Protein AF-A0A8H7HRJ6-F1 (afdb_monomer_lite)

Foldseek 3Di:
DDDDDDDDDDDDDDDDDDPPDQPPDPPHPVPQPPDPLSVLVVLLVLQVVLLLQCQFPPHPNVVQVPAPAQPDDSLVLLQQLLLQLLLLLCQWPDPDNVVSLVQSLLSSLFKGWDGKYFHDPDPDDRATQWIWTWMKGFAPDDSGKIKIKIWTWHWDDDPPDIDTDIAIDIDIDDSVQRGSVDGDTDPPPPPPPDVDDDDPDPDGCLVCLQVVCCVRPVDPDRWWSLSSLSSSCSSRSHPRSNHPDCPVSVVSSVVTDGDPSGDRSPPPCVVLVVVLVVVVVVVVVVCVVPVPDTDGSSNSSSVSSVVPD

Radius of gyration: 21.21 Å; chains: 1; bounding box: 56×55×70 Å

Organism: NCBI:txid456999

pLDDT: mean 71.47, std 17.04, range [27.05, 93.12]

Secondary structure (DSSP, 8-state):
------PPPP---PPP-----TTT-TTS-SS---SHHHHHHHHHHHHHHHHHHHTSTT-GGGGGGS-TTS-S-HHHHHHHHHHHHHHHHHTSS-S-HHHHHHHHHHHHTSEEEEEEEEEE-SSS---EEEEEEEEEEE-SSSSS-EEEEEEEEEEEE-SS-EEEEEEEEEEEE-GGG--SSS-PPPTT------SSS-------HHHHHHHHHHHHHSSTTSS-HHHHHHHHHHHTTTT-S--S--HHHHHHHHTSPPPTT----TTTTHHHHHHHHHHHHHHHHHHTT-TT----HHHHHHHHHHH--

Structure (mmCIF, N/CA/C/O backbone):
data_AF-A0A8H7HRJ6-F1
#
_entry.id   AF-A0A8H7HRJ6-F1
#
loop_
_atom_site.group_PDB
_atom_site.id
_atom_site.type_symbol
_atom_site.label_atom_id
_atom_site.label_alt_id
_atom_site.label_comp_id
_atom_site.label_asym_id
_atom_site.label_entity_id
_atom_site.label_seq_id
_atom_site.pdbx_PDB_ins_code
_atom_site.Cartn_x
_atom_site.Cartn_y
_atom_site.Cartn_z
_atom_site.occupancy
_atom_site.B_iso_or_equiv
_atom_site.auth_seq_id
_atom_site.auth_comp_id
_atom_site.auth_asym_id
_atom_site.auth_atom_id
_atom_site.pdbx_PDB_model_num
ATOM 1 N N . MET A 1 1 ? -36.716 14.565 37.374 1.00 34.19 1 MET A N 1
ATOM 2 C CA . MET A 1 1 ? -36.294 14.567 35.959 1.00 34.19 1 MET A CA 1
ATOM 3 C C . MET A 1 1 ? -35.461 15.814 35.738 1.00 34.19 1 MET A C 1
ATOM 5 O O . MET A 1 1 ? -36.028 16.896 35.692 1.00 34.19 1 MET A O 1
ATOM 9 N N . TYR A 1 2 ? -34.139 15.675 35.698 1.00 27.80 2 TYR A N 1
ATOM 10 C CA . TYR A 1 2 ? -33.231 16.742 35.276 1.00 27.80 2 TYR A CA 1
ATOM 11 C C . TYR A 1 2 ? -32.710 16.385 33.879 1.00 27.80 2 TYR A C 1
ATOM 13 O O . TYR A 1 2 ? -32.390 15.215 33.665 1.00 27.80 2 TYR A O 1
ATOM 21 N N . PRO A 1 3 ? -32.655 17.330 32.927 1.00 35.94 3 PRO A N 1
ATOM 22 C CA . PRO A 1 3 ? -32.025 17.090 31.640 1.00 35.94 3 PRO A CA 1
ATOM 23 C C . PRO A 1 3 ? -30.505 17.194 31.805 1.00 35.94 3 PRO A C 1
ATOM 25 O O . PRO A 1 3 ? -29.987 18.239 32.198 1.00 35.94 3 PRO A O 1
ATOM 28 N N . GLU A 1 4 ? -29.789 16.111 31.519 1.00 31.66 4 GLU A N 1
ATOM 29 C CA . GLU A 1 4 ? -28.332 16.139 31.416 1.00 31.66 4 GLU A CA 1
ATOM 30 C C . GLU A 1 4 ? -27.937 16.875 30.132 1.00 31.66 4 GLU A C 1
ATOM 32 O O . GLU A 1 4 ? -28.133 16.409 29.011 1.00 31.66 4 GLU A O 1
ATOM 37 N N . THR A 1 5 ? -27.403 18.079 30.304 1.00 31.78 5 THR A N 1
ATOM 38 C CA . THR A 1 5 ? -26.724 18.842 29.260 1.00 31.78 5 THR A CA 1
ATOM 39 C C . THR A 1 5 ? -25.413 18.152 28.887 1.00 31.78 5 THR A C 1
ATOM 41 O O . THR A 1 5 ? -24.496 18.100 29.708 1.00 31.78 5 THR A O 1
ATOM 44 N N . CYS A 1 6 ? -25.288 17.675 27.645 1.00 27.97 6 CYS A N 1
ATOM 45 C CA . CYS A 1 6 ? -24.001 17.281 27.075 1.00 27.97 6 CYS A CA 1
ATOM 46 C C . CYS A 1 6 ? -23.065 18.497 27.030 1.00 27.97 6 CYS A C 1
ATOM 48 O O . CYS A 1 6 ? -23.243 19.408 26.220 1.00 27.97 6 CYS A O 1
ATOM 50 N N . GLN A 1 7 ? -22.056 18.514 27.899 1.00 27.47 7 GLN A N 1
ATOM 51 C CA . GLN A 1 7 ? -20.945 19.450 27.782 1.00 27.47 7 GLN A CA 1
ATOM 52 C C . GLN A 1 7 ? -20.042 19.005 26.625 1.00 27.47 7 GLN A C 1
ATOM 54 O O . GLN A 1 7 ? -19.482 17.911 26.639 1.00 27.47 7 GLN A O 1
ATOM 59 N N . HIS A 1 8 ? -19.903 19.864 25.616 1.00 27.81 8 HIS A N 1
ATOM 60 C CA . HIS A 1 8 ? -18.874 19.728 24.590 1.00 27.81 8 HIS A CA 1
ATOM 61 C C . HIS A 1 8 ? -17.489 19.862 25.235 1.00 27.81 8 HIS A C 1
ATOM 63 O O . HIS A 1 8 ? -17.164 20.906 25.801 1.00 27.81 8 HIS A O 1
ATOM 69 N N . LEU A 1 9 ? -16.658 18.823 25.119 1.00 27.05 9 LEU A N 1
ATOM 70 C CA . LEU A 1 9 ? -15.233 18.930 25.425 1.00 27.05 9 LEU A CA 1
ATOM 71 C C . LEU A 1 9 ? -14.539 19.772 24.337 1.00 27.05 9 LEU A C 1
ATOM 73 O O . LEU A 1 9 ? -14.772 19.540 23.147 1.00 27.05 9 LEU A O 1
ATOM 77 N N . PRO A 1 10 ? -13.688 20.746 24.706 1.00 27.55 10 PRO A N 1
ATOM 78 C CA . PRO A 1 10 ? -12.982 21.575 23.743 1.00 27.55 10 PRO A CA 1
ATOM 79 C C . PRO A 1 10 ? -11.913 20.768 23.001 1.00 27.55 10 PRO A C 1
ATOM 81 O O . PRO A 1 10 ? -11.069 20.098 23.597 1.00 27.55 10 PRO A O 1
ATOM 84 N N . ALA A 1 11 ? -11.924 20.886 21.675 1.00 38.38 11 ALA A N 1
ATOM 85 C CA . ALA A 1 11 ? -10.884 20.376 20.797 1.00 38.38 11 ALA A CA 1
ATOM 86 C C . ALA A 1 11 ? -9.585 21.173 20.997 1.00 38.38 11 ALA A C 1
ATOM 88 O O . ALA A 1 11 ? -9.393 22.218 20.379 1.00 38.38 11 ALA A O 1
ATOM 89 N N . SER A 1 12 ? -8.666 20.700 21.842 1.00 41.50 12 SER A N 1
ATOM 90 C CA . SER A 1 12 ? -7.275 21.159 21.778 1.00 41.50 12 SER A CA 1
ATOM 91 C C . SER A 1 12 ? -6.297 20.174 22.422 1.00 41.50 12 SER A C 1
ATOM 93 O O . SER A 1 12 ? -6.473 19.795 23.574 1.00 41.50 12 SER A O 1
ATOM 95 N N . LYS A 1 13 ? -5.233 19.864 21.662 1.00 36.53 13 LYS A N 1
ATOM 96 C CA . LYS A 1 13 ? -3.983 19.176 22.044 1.00 36.53 13 LYS A CA 1
ATOM 97 C C . LYS A 1 13 ? -4.085 17.666 22.300 1.00 36.53 13 LYS A C 1
ATOM 99 O O . LYS A 1 13 ? -4.036 17.208 23.431 1.00 36.53 13 LYS A O 1
ATOM 104 N N . LEU A 1 14 ? -4.116 16.888 21.219 1.00 33.94 14 LEU A N 1
ATOM 105 C CA . LEU A 1 14 ? -3.636 15.505 21.268 1.00 33.94 14 LEU A CA 1
ATOM 106 C C . LEU A 1 14 ? -2.121 15.526 21.044 1.00 33.94 14 LEU A C 1
ATOM 108 O O . LEU A 1 14 ? -1.651 15.994 20.005 1.00 33.94 14 LEU A O 1
ATOM 112 N N . GLU A 1 15 ? -1.376 15.094 22.058 1.00 33.53 15 GLU A N 1
ATOM 113 C CA . GLU A 1 15 ? 0.073 14.907 22.001 1.00 33.53 15 GLU A CA 1
ATOM 114 C C . GLU A 1 15 ? 0.444 13.888 20.909 1.00 33.53 15 GLU A C 1
ATOM 116 O O . GLU A 1 15 ? -0.383 13.064 20.502 1.00 33.53 15 GLU A O 1
ATOM 121 N N . LYS A 1 16 ? 1.680 13.983 20.389 1.00 40.28 16 LYS A N 1
ATOM 122 C CA . LYS A 1 16 ? 2.241 13.011 19.434 1.00 40.28 16 LYS A CA 1
ATOM 123 C C . LYS A 1 16 ? 1.963 11.595 19.941 1.00 40.28 16 LYS A C 1
ATOM 125 O O . LYS A 1 16 ? 2.026 11.358 21.143 1.00 40.28 16 LYS A O 1
ATOM 130 N N . GLY A 1 17 ? 1.652 10.672 19.033 1.00 32.03 17 GLY A N 1
ATOM 131 C CA . GLY A 1 17 ? 1.365 9.286 19.387 1.00 32.03 17 GLY A CA 1
ATOM 132 C C . GLY A 1 17 ? 2.593 8.591 19.969 1.00 32.03 17 GLY A C 1
ATOM 133 O O . GLY A 1 17 ? 3.309 7.907 19.250 1.00 32.03 17 GLY A O 1
ATOM 134 N N . THR A 1 18 ? 2.833 8.758 21.266 1.00 36.50 18 THR A N 1
ATOM 135 C CA . THR A 1 18 ? 3.755 7.929 22.036 1.00 36.50 18 THR A CA 1
ATOM 136 C C . THR A 1 18 ? 3.176 6.521 22.058 1.00 36.50 18 THR A C 1
ATOM 138 O O . THR A 1 18 ? 1.985 6.344 22.339 1.00 36.50 18 THR A O 1
ATOM 141 N N . ALA A 1 19 ? 3.991 5.511 21.734 1.00 38.19 19 ALA A N 1
ATOM 142 C CA . ALA A 1 19 ? 3.591 4.121 21.919 1.00 38.19 19 ALA A CA 1
ATOM 143 C C . ALA A 1 19 ? 3.050 3.964 23.351 1.00 38.19 19 ALA A C 1
ATOM 145 O O . ALA A 1 19 ? 3.691 4.471 24.273 1.00 38.19 19 ALA A O 1
ATOM 146 N N . PRO A 1 20 ? 1.882 3.332 23.556 1.00 40.34 20 PRO A N 1
ATOM 147 C CA . PRO A 1 20 ? 1.261 3.257 24.869 1.00 40.34 20 PRO A CA 1
ATOM 148 C C . PRO A 1 20 ? 2.244 2.664 25.885 1.00 40.34 20 PRO A C 1
ATOM 150 O O . PRO A 1 20 ? 2.527 1.464 25.875 1.00 40.34 20 PRO A O 1
ATOM 153 N N . ASN A 1 21 ? 2.791 3.517 26.755 1.00 45.03 21 ASN A N 1
ATOM 154 C CA . ASN A 1 21 ? 3.628 3.075 27.854 1.00 45.03 21 ASN A CA 1
ATOM 155 C C . ASN A 1 21 ? 2.693 2.481 28.904 1.00 45.03 21 ASN A C 1
ATOM 157 O O . ASN A 1 21 ? 1.978 3.200 29.602 1.00 45.03 21 ASN A O 1
ATOM 161 N N . CYS A 1 22 ? 2.700 1.154 29.017 1.00 44.28 22 CYS A N 1
ATOM 162 C CA . CYS A 1 22 ? 1.889 0.427 29.994 1.00 44.28 22 CYS A CA 1
ATOM 163 C C . CYS A 1 22 ? 2.163 0.863 31.449 1.00 44.28 22 CYS A C 1
ATOM 165 O O . CYS A 1 22 ? 1.395 0.515 32.339 1.00 44.28 22 CYS A O 1
ATOM 167 N N . ASN A 1 23 ? 3.234 1.625 31.700 1.00 49.12 23 ASN A N 1
ATOM 168 C CA . ASN A 1 23 ? 3.607 2.112 33.026 1.00 49.12 23 ASN A CA 1
ATOM 169 C C . ASN A 1 23 ? 3.039 3.500 33.379 1.00 49.12 23 ASN A C 1
ATOM 171 O O . ASN A 1 23 ? 3.124 3.891 34.540 1.00 49.12 23 ASN A O 1
ATOM 175 N N . GLU A 1 24 ? 2.493 4.253 32.418 1.00 47.72 24 GLU A N 1
ATOM 176 C CA . GLU A 1 24 ? 2.131 5.671 32.617 1.00 47.72 24 GLU A CA 1
ATOM 177 C C . GLU A 1 24 ? 0.633 5.913 32.832 1.00 47.72 24 GLU A C 1
ATOM 179 O O . GLU A 1 24 ? 0.250 6.990 33.285 1.00 47.72 24 GLU A O 1
ATOM 184 N N . ASN A 1 25 ? -0.224 4.919 32.573 1.00 48.56 25 ASN A N 1
ATOM 185 C CA . ASN A 1 25 ? -1.664 5.052 32.783 1.00 48.56 25 ASN A CA 1
ATOM 186 C C . ASN A 1 25 ? -2.131 4.213 33.988 1.00 48.56 25 ASN A C 1
ATOM 188 O O . ASN A 1 25 ? -2.235 2.992 33.872 1.00 48.56 25 ASN A O 1
ATOM 192 N N . PRO A 1 26 ? -2.441 4.828 35.147 1.00 51.50 26 PRO A N 1
ATOM 193 C CA . PRO A 1 26 ? -2.820 4.101 36.361 1.00 51.50 26 PRO A CA 1
ATOM 194 C C . PRO A 1 26 ? -4.162 3.359 36.244 1.00 51.50 26 PRO A C 1
ATOM 196 O O . PRO A 1 26 ? -4.454 2.515 37.087 1.00 51.50 26 PRO A O 1
ATOM 199 N N . ALA A 1 27 ? -4.965 3.655 35.212 1.00 44.41 27 ALA A N 1
ATOM 200 C CA . ALA A 1 27 ? -6.205 2.943 34.900 1.00 44.41 27 ALA A CA 1
ATOM 201 C C . ALA A 1 27 ? -5.982 1.638 34.114 1.00 44.41 27 ALA A C 1
ATOM 203 O O . ALA A 1 27 ? -6.913 0.849 33.958 1.00 44.41 27 ALA A O 1
ATOM 204 N N . TRP A 1 28 ? -4.774 1.403 33.595 1.00 49.53 28 TRP A N 1
ATOM 205 C CA . TRP A 1 28 ? -4.427 0.149 32.937 1.00 49.53 28 TRP A CA 1
ATOM 206 C C . TRP A 1 28 ? -3.863 -0.819 33.966 1.00 49.53 28 TRP A C 1
ATOM 208 O O . TRP A 1 28 ? -3.051 -0.459 34.820 1.00 49.53 28 TRP A O 1
ATOM 218 N N . THR A 1 29 ? -4.313 -2.067 33.906 1.00 47.34 29 THR A N 1
ATOM 219 C CA . THR A 1 29 ? -3.771 -3.128 34.748 1.00 47.34 29 THR A CA 1
ATOM 220 C C . THR A 1 29 ? -2.263 -3.216 34.517 1.00 47.34 29 THR A C 1
ATOM 222 O O . THR A 1 29 ? -1.818 -3.404 33.388 1.00 47.34 29 THR A O 1
ATOM 225 N N . ARG A 1 30 ? -1.467 -3.109 35.592 1.00 48.91 30 ARG A N 1
ATOM 226 C CA . ARG A 1 30 ? 0.000 -3.299 35.555 1.00 48.91 30 ARG A CA 1
ATOM 227 C C . ARG A 1 30 ? 0.415 -4.714 35.148 1.00 48.91 30 ARG A C 1
ATOM 229 O O . ARG A 1 30 ? 1.604 -4.986 34.984 1.00 48.91 30 ARG A O 1
ATOM 236 N N . GLU A 1 31 ? -0.547 -5.621 35.025 1.00 49.78 31 GLU A N 1
ATOM 237 C CA . GLU A 1 31 ? -0.336 -6.923 34.422 1.00 49.78 31 GLU A CA 1
ATOM 238 C C . GLU A 1 31 ? 0.099 -6.720 32.977 1.00 49.78 31 GLU A C 1
ATOM 240 O O . GLU A 1 31 ? -0.686 -6.33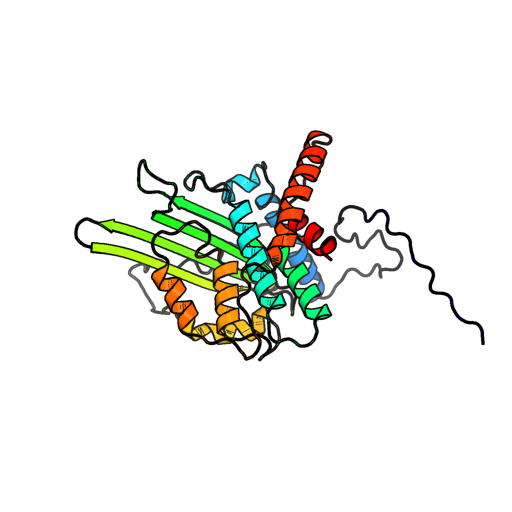1 32.109 1.00 49.78 31 GLU A O 1
ATOM 245 N N . LYS A 1 32 ? 1.389 -6.971 32.725 1.00 55.94 32 LYS A N 1
ATOM 246 C CA . LYS A 1 32 ? 1.871 -7.104 31.359 1.00 55.94 32 LYS A CA 1
ATOM 247 C C . LYS A 1 32 ? 0.974 -8.125 30.663 1.00 55.94 32 LYS A C 1
ATOM 249 O O . LYS A 1 32 ? 0.719 -9.172 31.259 1.00 55.94 32 LYS A O 1
ATOM 254 N N . PRO A 1 33 ? 0.543 -7.869 29.421 1.00 57.75 33 PRO A N 1
ATOM 255 C CA . PRO A 1 33 ? -0.045 -8.907 28.590 1.00 57.75 33 PRO A CA 1
ATOM 256 C C . PRO A 1 33 ? 0.877 -10.139 28.575 1.00 57.75 33 PRO A C 1
ATOM 258 O O . PRO A 1 33 ? 1.917 -10.139 27.923 1.00 57.75 33 PRO A O 1
ATOM 261 N N . ALA A 1 34 ? 0.531 -11.151 29.372 1.00 54.72 34 ALA A N 1
ATOM 262 C CA . ALA A 1 34 ? 1.362 -12.332 29.614 1.00 54.72 34 ALA A CA 1
ATOM 263 C C . ALA A 1 34 ? 0.973 -13.506 28.707 1.00 54.72 34 ALA A C 1
ATOM 265 O O . ALA A 1 34 ? 1.699 -14.492 28.616 1.00 54.72 34 ALA A O 1
ATOM 266 N N . GLY A 1 35 ? -0.169 -13.394 28.024 1.00 68.25 35 GLY A N 1
ATOM 267 C CA . GLY A 1 35 ? -0.590 -14.356 27.017 1.00 68.25 35 GLY A CA 1
ATOM 268 C C . GLY A 1 35 ? 0.282 -14.260 25.769 1.00 68.25 35 GLY A C 1
ATOM 269 O O . GLY A 1 35 ? 0.609 -13.166 25.312 1.00 68.25 35 GLY A O 1
ATOM 270 N N . GLU A 1 36 ? 0.596 -15.413 25.186 1.00 69.19 36 GLU A N 1
ATOM 271 C CA . GLU A 1 36 ? 1.376 -15.552 23.952 1.00 69.19 36 GLU A CA 1
ATOM 272 C C . GLU A 1 36 ? 0.892 -14.605 22.838 1.00 69.19 36 GLU A C 1
ATOM 274 O O . GLU A 1 36 ? 1.683 -13.892 22.225 1.00 69.19 36 GLU A O 1
ATOM 279 N N . TRP A 1 37 ? -0.425 -14.510 22.639 1.00 62.22 37 TRP A N 1
ATOM 280 C CA . TRP A 1 37 ? -1.049 -13.608 21.665 1.00 62.22 37 TRP A CA 1
ATOM 281 C C . TRP A 1 37 ? -0.815 -12.130 21.945 1.00 62.22 37 TRP A C 1
ATOM 283 O O . TRP A 1 37 ? -0.685 -11.325 21.028 1.00 62.22 37 TRP A O 1
ATOM 293 N N . ALA A 1 38 ? -0.748 -11.761 23.215 1.00 64.88 38 ALA A N 1
ATOM 294 C CA . ALA A 1 38 ? -0.605 -10.379 23.610 1.00 64.88 38 ALA A CA 1
ATOM 295 C C . ALA A 1 38 ? 0.867 -9.921 23.513 1.00 64.88 38 ALA A C 1
ATOM 297 O O . ALA A 1 38 ? 1.127 -8.788 23.109 1.00 64.88 38 ALA A O 1
ATOM 298 N N . ILE A 1 39 ? 1.824 -10.833 23.734 1.00 65.31 39 ILE A N 1
ATOM 299 C CA . ILE A 1 39 ? 3.244 -10.641 23.388 1.00 65.31 39 ILE A CA 1
ATOM 300 C C . ILE A 1 39 ? 3.415 -10.508 21.865 1.00 65.31 39 ILE A C 1
ATOM 302 O O . ILE A 1 39 ? 4.056 -9.570 21.400 1.00 65.31 39 ILE A O 1
ATOM 306 N N . LYS A 1 40 ? 2.762 -11.365 21.073 1.00 63.62 40 LYS A N 1
ATOM 307 C CA . LYS A 1 40 ? 2.793 -11.296 19.600 1.00 63.62 40 LYS A CA 1
ATOM 308 C C . LYS A 1 40 ? 2.203 -9.992 19.053 1.00 63.62 40 LYS A C 1
ATOM 310 O O . LYS A 1 40 ? 2.770 -9.384 18.147 1.00 63.62 40 LYS A O 1
ATOM 315 N N . CYS A 1 41 ? 1.114 -9.500 19.646 1.00 64.44 41 CYS A N 1
ATOM 316 C CA . CYS A 1 41 ? 0.585 -8.165 19.358 1.00 64.44 41 CYS A CA 1
ATOM 317 C C . CYS A 1 41 ? 1.626 -7.073 19.625 1.00 64.44 41 CYS A C 1
ATOM 319 O O . CYS A 1 41 ? 1.788 -6.179 18.795 1.00 64.44 41 CYS A O 1
ATOM 321 N N . ILE A 1 42 ? 2.361 -7.153 20.738 1.00 64.31 42 ILE A N 1
ATOM 322 C CA . ILE A 1 42 ? 3.451 -6.214 21.037 1.00 64.31 42 ILE A CA 1
ATOM 323 C C . ILE A 1 42 ? 4.546 -6.285 19.966 1.00 64.31 42 ILE A C 1
ATOM 325 O O . ILE A 1 42 ? 4.990 -5.239 19.497 1.00 64.31 42 ILE A O 1
ATOM 329 N N . ASP A 1 43 ? 4.959 -7.474 19.536 1.00 63.19 43 ASP A N 1
ATOM 330 C CA . ASP A 1 43 ? 6.020 -7.617 18.532 1.00 63.19 43 ASP A CA 1
ATOM 331 C C . ASP A 1 43 ? 5.594 -7.123 17.139 1.00 63.19 43 ASP A C 1
ATOM 333 O O . ASP A 1 43 ? 6.377 -6.455 16.458 1.00 63.19 43 ASP A O 1
ATOM 337 N N . LYS A 1 44 ? 4.323 -7.307 16.754 1.00 64.31 44 LYS A N 1
ATOM 338 C CA . LYS A 1 44 ? 3.730 -6.639 15.581 1.00 64.31 44 LYS A CA 1
ATOM 339 C C . LYS A 1 44 ? 3.812 -5.117 15.700 1.00 64.31 44 LYS A C 1
ATOM 341 O O . LYS A 1 44 ? 4.237 -4.438 14.765 1.00 64.31 44 LYS A O 1
ATOM 346 N N . TRP A 1 45 ? 3.414 -4.569 16.847 1.00 64.38 45 TRP A N 1
ATOM 347 C CA . TRP A 1 45 ? 3.509 -3.131 17.105 1.00 64.38 45 TRP A CA 1
ATOM 348 C C . TRP A 1 45 ? 4.954 -2.628 17.053 1.00 64.38 45 TRP A C 1
ATOM 350 O O . TRP A 1 45 ? 5.183 -1.506 16.613 1.00 64.38 45 TRP A O 1
ATOM 360 N N . ARG A 1 46 ? 5.930 -3.457 17.433 1.00 67.19 46 ARG A N 1
ATOM 361 C CA . ARG A 1 46 ? 7.361 -3.125 17.400 1.00 67.19 46 ARG A CA 1
ATOM 362 C C . ARG A 1 46 ? 7.991 -3.160 16.009 1.00 67.19 46 ARG A C 1
ATOM 364 O O . ARG A 1 46 ? 9.017 -2.516 15.827 1.00 67.19 46 ARG A O 1
ATOM 371 N N . GLN A 1 47 ? 7.398 -3.842 15.029 1.00 69.19 47 GLN A N 1
ATOM 372 C CA . GLN A 1 47 ? 7.867 -3.775 13.637 1.00 69.19 47 GLN A CA 1
ATOM 373 C C . GLN A 1 47 ? 7.566 -2.445 12.956 1.00 69.19 47 GLN A C 1
ATOM 375 O O . GLN A 1 47 ? 8.336 -2.007 12.101 1.00 69.19 47 GLN A O 1
ATOM 380 N N . ARG A 1 48 ? 6.444 -1.814 13.318 1.00 73.44 48 ARG A N 1
ATOM 381 C CA . ARG A 1 48 ? 6.027 -0.540 12.727 1.00 73.44 48 ARG A CA 1
ATOM 382 C C . ARG A 1 48 ? 7.109 0.535 12.849 1.00 73.44 48 ARG A C 1
ATOM 384 O O . ARG A 1 48 ? 7.473 1.039 11.800 1.00 73.44 48 ARG A O 1
ATOM 391 N N . PRO A 1 49 ? 7.737 0.772 14.018 1.00 74.44 49 PRO A N 1
ATOM 392 C CA . PRO A 1 49 ? 8.859 1.701 14.142 1.00 74.44 49 PRO A CA 1
ATOM 393 C C . PRO A 1 49 ? 10.001 1.479 13.143 1.00 74.44 49 PRO A C 1
ATOM 395 O O . PRO A 1 49 ? 10.553 2.442 12.620 1.00 74.44 49 PRO A O 1
ATOM 398 N N . THR A 1 50 ? 10.369 0.227 12.855 1.00 76.50 50 THR A N 1
ATOM 399 C CA . THR A 1 50 ? 11.436 -0.073 11.887 1.00 76.50 50 THR A CA 1
ATOM 400 C C . THR A 1 50 ? 11.013 0.300 10.466 1.00 76.50 50 THR A C 1
ATOM 402 O O . THR A 1 50 ? 11.786 0.902 9.727 1.00 76.50 50 THR A O 1
ATOM 405 N N . LEU A 1 51 ? 9.769 -0.002 10.089 1.00 79.19 51 LEU A N 1
ATOM 406 C CA . LEU A 1 51 ? 9.225 0.385 8.785 1.00 79.19 51 LEU A CA 1
ATOM 407 C C . LEU A 1 51 ? 8.928 1.887 8.696 1.00 79.19 51 LEU A C 1
ATOM 409 O O . LEU A 1 51 ? 9.066 2.471 7.624 1.00 79.19 51 LEU A O 1
ATOM 413 N N . ASP A 1 52 ? 8.564 2.521 9.809 1.00 81.12 52 ASP A N 1
ATOM 414 C CA . ASP A 1 52 ? 8.384 3.963 9.927 1.00 81.12 52 ASP A CA 1
ATOM 415 C C . ASP A 1 52 ? 9.715 4.663 9.621 1.00 81.12 52 ASP A C 1
ATOM 417 O O . ASP A 1 52 ? 9.727 5.570 8.794 1.00 81.12 52 ASP A O 1
ATOM 421 N N . LYS A 1 53 ? 10.847 4.174 10.158 1.00 80.00 53 LYS A N 1
ATOM 422 C CA . LYS A 1 53 ? 12.195 4.680 9.827 1.00 80.00 53 LYS A CA 1
ATOM 423 C C . LYS A 1 53 ? 12.515 4.604 8.336 1.00 80.00 53 LYS A C 1
ATOM 425 O O . LYS A 1 53 ? 12.943 5.608 7.776 1.00 80.00 53 LYS A O 1
ATOM 430 N N . ILE A 1 54 ? 12.247 3.463 7.694 1.00 80.19 54 ILE A N 1
ATOM 431 C CA . ILE A 1 54 ? 12.424 3.290 6.238 1.00 80.19 54 ILE A CA 1
ATOM 432 C C . ILE A 1 54 ? 11.525 4.266 5.469 1.00 80.19 54 ILE A C 1
ATOM 434 O O . ILE A 1 54 ? 11.946 4.891 4.507 1.00 80.19 54 ILE A O 1
ATOM 438 N N . ASN A 1 55 ? 10.288 4.458 5.930 1.00 82.31 55 ASN A N 1
ATOM 439 C CA . ASN A 1 55 ? 9.306 5.350 5.315 1.00 82.31 55 ASN A CA 1
ATOM 440 C C . ASN A 1 55 ? 9.356 6.775 5.912 1.00 82.31 55 ASN A C 1
ATOM 442 O O . ASN A 1 55 ? 8.351 7.500 5.916 1.00 82.31 55 ASN A O 1
ATOM 446 N N . THR A 1 56 ? 10.524 7.196 6.404 1.00 80.44 56 THR A N 1
ATOM 447 C CA . THR A 1 56 ? 10.823 8.593 6.751 1.00 80.44 56 THR A CA 1
ATOM 448 C C . THR A 1 56 ? 11.492 9.248 5.555 1.00 80.44 56 THR A C 1
ATOM 450 O O . THR A 1 56 ? 12.193 8.590 4.806 1.00 80.44 56 THR A O 1
ATOM 453 N N . MET A 1 57 ? 11.261 10.539 5.336 1.00 72.19 57 MET A N 1
ATOM 454 C CA . MET A 1 57 ? 12.048 11.269 4.339 1.00 72.19 57 MET A CA 1
ATOM 455 C C . MET A 1 57 ? 13.405 11.637 4.933 1.00 72.19 57 MET A C 1
ATOM 457 O O . MET A 1 57 ? 13.447 12.047 6.094 1.00 72.19 57 MET A O 1
ATOM 461 N N . ASP A 1 58 ? 14.451 11.587 4.110 1.00 70.31 58 ASP A N 1
ATOM 462 C CA . ASP A 1 58 ? 15.776 12.131 4.418 1.00 70.31 58 ASP A CA 1
ATOM 463 C C . ASP A 1 58 ? 16.492 11.414 5.592 1.00 70.31 58 ASP A C 1
ATOM 465 O O . ASP A 1 58 ? 17.246 12.043 6.340 1.00 70.31 58 ASP A O 1
ATOM 469 N N . THR A 1 59 ? 16.255 10.107 5.783 1.00 76.12 59 THR A N 1
ATOM 470 C CA . THR A 1 59 ? 16.949 9.274 6.786 1.00 76.12 59 THR A CA 1
ATOM 471 C C . THR A 1 59 ? 17.942 8.320 6.124 1.00 76.12 59 THR A C 1
ATOM 473 O O . THR A 1 59 ? 17.873 8.039 4.934 1.00 76.12 59 THR A O 1
ATOM 476 N N . LEU A 1 60 ? 18.898 7.783 6.886 1.00 78.38 60 LEU A N 1
ATOM 477 C CA . LEU A 1 60 ? 19.829 6.787 6.333 1.00 78.38 60 LEU A CA 1
ATOM 478 C C . LEU A 1 60 ? 19.101 5.491 5.951 1.00 78.38 60 LEU A C 1
ATOM 480 O O . LEU A 1 60 ? 19.493 4.798 5.017 1.00 78.38 60 LEU A O 1
ATOM 484 N N . GLU A 1 61 ? 18.028 5.166 6.666 1.00 79.56 61 GLU A N 1
ATOM 485 C CA . GLU A 1 61 ? 17.198 3.994 6.421 1.00 79.56 61 GLU A CA 1
ATOM 486 C C . GLU A 1 61 ? 16.290 4.139 5.187 1.00 79.56 61 GLU A C 1
ATOM 488 O O . GLU A 1 61 ? 15.872 3.116 4.640 1.00 79.56 61 GLU A O 1
ATOM 493 N N . SER A 1 62 ? 16.000 5.364 4.721 1.00 78.75 62 SER A N 1
ATOM 494 C CA . SER A 1 62 ? 15.160 5.595 3.535 1.00 78.75 62 SER A CA 1
ATOM 495 C C . SER A 1 62 ? 15.866 5.333 2.212 1.00 78.75 62 SER A C 1
ATOM 497 O O . SER A 1 62 ? 15.191 5.166 1.199 1.00 78.75 62 SER A O 1
ATOM 499 N N . VAL A 1 63 ? 17.194 5.175 2.218 1.00 76.88 63 VAL A N 1
ATOM 500 C CA . VAL A 1 63 ? 17.990 4.809 1.032 1.00 76.88 63 VAL A CA 1
ATOM 501 C C . VAL A 1 63 ? 17.436 3.554 0.339 1.00 76.88 63 VAL A C 1
ATOM 503 O O . VAL A 1 63 ? 17.435 3.474 -0.885 1.00 76.88 63 VAL A O 1
ATOM 506 N N . ALA A 1 64 ? 16.877 2.604 1.098 1.00 70.56 64 ALA A N 1
ATOM 507 C CA . ALA A 1 64 ? 16.270 1.381 0.559 1.00 70.56 64 ALA A CA 1
ATOM 508 C C . ALA A 1 64 ? 15.032 1.614 -0.335 1.00 70.56 64 ALA A C 1
ATOM 510 O O . ALA A 1 64 ? 14.640 0.717 -1.080 1.00 70.56 64 ALA A O 1
ATOM 511 N N . ILE A 1 65 ? 14.401 2.788 -0.241 1.00 77.25 65 ILE A N 1
ATOM 512 C CA . ILE A 1 65 ? 13.211 3.168 -1.014 1.00 77.25 65 ILE A CA 1
ATOM 513 C C . ILE A 1 65 ? 13.424 4.451 -1.824 1.00 77.25 65 ILE A C 1
ATOM 515 O O . ILE A 1 65 ? 12.473 4.968 -2.399 1.00 77.25 65 ILE A O 1
ATOM 519 N N . GLU A 1 66 ? 14.636 5.006 -1.857 1.00 65.56 66 GLU A N 1
ATOM 520 C CA . GLU A 1 66 ? 14.934 6.224 -2.620 1.00 65.56 66 GLU A CA 1
ATOM 521 C C . GLU A 1 66 ? 15.220 5.954 -4.100 1.00 65.56 66 GLU A C 1
ATOM 523 O O . GLU A 1 66 ? 15.285 6.914 -4.860 1.00 65.56 66 GLU A O 1
ATOM 528 N N . GLY A 1 67 ? 15.288 4.677 -4.511 1.00 61.81 67 GLY A N 1
ATOM 529 C CA . GLY A 1 67 ? 15.253 4.225 -5.905 1.00 61.81 67 GLY A CA 1
ATOM 530 C C . GLY A 1 67 ? 16.090 5.098 -6.838 1.00 61.81 67 GLY A C 1
ATOM 531 O O . GLY A 1 67 ? 15.521 5.847 -7.631 1.00 61.81 67 GLY A O 1
ATOM 532 N N . GLU A 1 68 ? 17.423 5.006 -6.735 1.00 60.88 68 GLU A N 1
ATOM 533 C CA . GLU A 1 68 ? 18.391 5.875 -7.440 1.00 60.88 68 GLU A CA 1
ATOM 534 C C . GLU A 1 68 ? 18.162 5.982 -8.963 1.00 60.88 68 GLU A C 1
ATOM 536 O O . GLU A 1 68 ? 18.654 6.904 -9.607 1.00 60.88 68 GLU A O 1
ATOM 541 N N . SER A 1 69 ? 17.415 5.044 -9.540 1.00 62.69 69 SER A N 1
ATOM 542 C CA . SER A 1 69 ? 17.233 4.812 -10.971 1.00 62.69 69 SER A CA 1
ATOM 543 C C . SER A 1 69 ? 15.828 5.104 -11.516 1.00 62.69 69 SER A C 1
ATOM 545 O O . SER A 1 69 ? 15.622 4.966 -12.723 1.00 62.69 69 SER A O 1
ATOM 547 N N . LEU A 1 70 ? 14.856 5.473 -10.671 1.00 66.88 70 LEU A N 1
ATOM 548 C CA . LEU A 1 70 ? 13.454 5.645 -11.088 1.00 66.88 70 LEU A CA 1
ATOM 549 C C . LEU A 1 70 ? 13.022 7.106 -11.294 1.00 66.88 70 LEU A C 1
ATOM 551 O O . LEU A 1 70 ? 11.914 7.328 -11.771 1.00 66.88 70 LEU A O 1
ATOM 555 N N . ASP A 1 71 ? 13.851 8.103 -10.952 1.00 71.31 71 ASP A N 1
ATOM 556 C CA . ASP A 1 71 ? 13.543 9.549 -11.058 1.00 71.31 71 ASP A CA 1
ATOM 557 C C . ASP A 1 71 ? 12.155 9.962 -10.493 1.00 71.31 71 ASP A C 1
ATOM 559 O O . ASP A 1 71 ? 11.632 11.053 -10.754 1.00 71.31 71 ASP A O 1
ATOM 563 N N . GLU A 1 72 ? 11.541 9.109 -9.669 1.00 76.88 72 GLU A N 1
ATOM 564 C CA . GLU A 1 72 ? 10.187 9.260 -9.156 1.00 76.88 72 GLU A CA 1
ATOM 565 C C . GLU A 1 72 ? 10.190 9.365 -7.627 1.00 76.88 72 GLU A C 1
ATOM 567 O O . GLU A 1 72 ? 10.931 8.713 -6.898 1.00 76.88 72 GLU A O 1
ATOM 572 N N . ASN A 1 73 ? 9.297 10.203 -7.100 1.00 83.25 73 ASN A N 1
ATOM 573 C CA . ASN A 1 73 ? 9.099 10.322 -5.663 1.00 83.25 73 ASN A CA 1
ATOM 574 C C . ASN A 1 73 ? 8.349 9.092 -5.119 1.00 83.25 73 ASN A C 1
ATOM 576 O O . ASN A 1 73 ? 7.116 9.076 -5.143 1.00 83.25 73 ASN A O 1
ATOM 580 N N . MET A 1 74 ? 9.060 8.110 -4.560 1.00 85.25 74 MET A N 1
ATOM 581 C CA . MET A 1 74 ? 8.456 6.868 -4.045 1.00 85.25 74 MET A CA 1
ATOM 582 C C . MET A 1 74 ? 7.384 7.100 -2.976 1.00 85.25 74 MET A C 1
ATOM 584 O O . MET A 1 74 ? 6.344 6.444 -2.955 1.00 85.25 74 MET A O 1
ATOM 588 N N . TRP A 1 75 ? 7.525 8.137 -2.152 1.00 84.25 75 TRP A N 1
ATOM 589 C CA . TRP A 1 75 ? 6.467 8.500 -1.207 1.00 84.25 75 TRP A CA 1
ATOM 590 C C . TRP A 1 75 ? 5.180 8.976 -1.897 1.00 84.25 75 TRP A C 1
ATOM 592 O O . TRP A 1 75 ? 4.092 8.833 -1.345 1.00 84.25 75 TRP A O 1
ATOM 602 N N . LYS A 1 76 ? 5.250 9.547 -3.105 1.00 85.69 76 LYS A N 1
ATOM 603 C CA . LYS A 1 76 ? 4.065 9.889 -3.911 1.00 85.69 76 LYS A CA 1
ATOM 604 C C . LYS A 1 76 ? 3.358 8.635 -4.396 1.00 85.69 76 LYS A C 1
ATOM 606 O O . LYS A 1 76 ? 2.126 8.625 -4.350 1.00 85.69 76 LYS A O 1
ATOM 611 N N . VAL A 1 77 ? 4.116 7.618 -4.794 1.00 89.12 77 VAL A N 1
ATOM 612 C CA . VAL A 1 77 ? 3.583 6.303 -5.150 1.00 89.12 77 VAL A CA 1
ATOM 613 C C . VAL A 1 77 ? 2.890 5.682 -3.944 1.00 89.12 77 VAL A C 1
ATOM 615 O O . VAL A 1 77 ? 1.690 5.422 -4.014 1.00 89.12 77 VAL A O 1
ATOM 618 N N . LEU A 1 78 ? 3.577 5.593 -2.800 1.00 89.94 78 LEU A N 1
ATOM 619 C CA . LEU A 1 78 ? 3.014 5.048 -1.562 1.00 89.94 78 LEU A CA 1
ATOM 620 C C . LEU A 1 78 ? 1.728 5.768 -1.132 1.00 89.94 78 LEU A C 1
ATOM 622 O O . LEU A 1 78 ? 0.735 5.129 -0.793 1.00 89.94 78 LEU A O 1
ATOM 626 N N . ARG A 1 79 ? 1.704 7.107 -1.183 1.00 86.69 79 ARG A N 1
ATOM 627 C CA . ARG A 1 79 ? 0.488 7.885 -0.887 1.00 86.69 79 ARG A CA 1
ATOM 628 C C . ARG A 1 79 ? -0.658 7.516 -1.829 1.00 86.69 79 ARG A C 1
ATOM 630 O O . ARG A 1 79 ? -1.781 7.319 -1.376 1.00 86.69 79 ARG A O 1
ATOM 637 N N . LYS A 1 80 ? -0.389 7.441 -3.135 1.00 89.56 80 LYS A N 1
ATOM 638 C CA . LYS A 1 80 ? -1.396 7.107 -4.153 1.00 89.56 80 LYS A CA 1
ATOM 639 C C . LYS A 1 80 ? -1.918 5.679 -3.957 1.00 89.56 80 LYS A C 1
ATOM 641 O O . LYS A 1 80 ? -3.129 5.485 -4.028 1.00 89.56 80 LYS A O 1
ATOM 646 N N . ALA A 1 81 ? -1.032 4.732 -3.656 1.00 92.44 81 ALA A N 1
ATOM 647 C CA . ALA A 1 81 ? -1.358 3.352 -3.311 1.00 92.44 81 ALA A CA 1
ATOM 648 C C . ALA A 1 81 ? -2.276 3.290 -2.083 1.00 92.44 81 ALA A C 1
ATOM 650 O O . ALA A 1 81 ? -3.389 2.770 -2.154 1.00 92.44 81 ALA A O 1
ATOM 651 N N . ALA A 1 82 ? -1.874 3.924 -0.978 1.00 90.75 82 ALA A N 1
ATOM 652 C CA . ALA A 1 82 ? -2.648 3.950 0.259 1.00 90.75 82 ALA A CA 1
ATOM 653 C C . ALA A 1 82 ? -4.030 4.609 0.080 1.00 90.75 82 ALA A C 1
ATOM 655 O O . ALA A 1 82 ? -5.030 4.111 0.600 1.00 90.75 82 ALA A O 1
ATOM 656 N N . GLU A 1 83 ? -4.116 5.701 -0.692 1.00 89.38 83 GLU A N 1
ATOM 657 C CA . GLU A 1 83 ? -5.387 6.348 -1.050 1.00 89.38 83 GLU A CA 1
ATOM 658 C C . GLU A 1 83 ? -6.307 5.403 -1.838 1.00 89.38 83 GLU A C 1
ATOM 660 O O . GLU A 1 83 ? -7.515 5.378 -1.597 1.00 89.38 83 GLU A O 1
ATOM 665 N N . GLN A 1 84 ? -5.762 4.628 -2.779 1.00 91.44 84 GLN A N 1
ATOM 666 C CA . GLN A 1 84 ? -6.533 3.662 -3.563 1.00 91.44 84 GLN A CA 1
ATOM 667 C C . GLN A 1 84 ? -7.004 2.479 -2.709 1.00 91.44 84 GLN A C 1
ATOM 669 O O . GLN A 1 84 ? -8.180 2.112 -2.783 1.00 91.44 84 GLN A O 1
ATOM 674 N N . VAL A 1 85 ? -6.143 1.945 -1.837 1.00 91.94 85 VAL A N 1
ATOM 675 C CA . VAL A 1 85 ? -6.497 0.890 -0.872 1.00 91.94 85 VAL A CA 1
ATOM 676 C C . VAL A 1 85 ? -7.635 1.361 0.039 1.00 91.94 85 VAL A C 1
ATOM 678 O O . VAL A 1 85 ? -8.688 0.726 0.113 1.00 91.94 85 VAL A O 1
ATOM 681 N N . ALA A 1 86 ? -7.482 2.524 0.675 1.00 90.12 86 ALA A N 1
ATOM 682 C CA . ALA A 1 86 ? -8.521 3.094 1.529 1.00 90.12 86 ALA A CA 1
ATOM 683 C C . ALA A 1 86 ? -9.809 3.401 0.742 1.00 90.12 86 ALA A C 1
ATOM 685 O O . ALA A 1 86 ? -10.918 3.141 1.215 1.00 90.12 86 ALA A O 1
ATOM 686 N N . GLY A 1 87 ? -9.674 3.930 -0.478 1.00 89.56 87 GLY A N 1
ATOM 687 C CA . GLY A 1 87 ? -10.797 4.334 -1.320 1.00 89.56 87 GLY A CA 1
ATOM 688 C C . GLY A 1 87 ? -11.632 3.139 -1.757 1.00 89.56 87 GLY A C 1
ATOM 689 O O . GLY A 1 87 ? -12.855 3.246 -1.877 1.00 89.56 87 GLY A O 1
ATOM 690 N N . THR A 1 88 ? -10.987 1.985 -1.924 1.00 90.44 88 THR A N 1
ATOM 691 C CA . THR A 1 88 ? -11.650 0.727 -2.260 1.00 90.44 88 THR A CA 1
ATOM 692 C C . THR A 1 88 ? -12.650 0.325 -1.186 1.00 90.44 88 THR A C 1
ATOM 694 O O . THR A 1 88 ? -13.792 0.003 -1.529 1.00 90.44 88 THR A O 1
ATOM 697 N N . ILE A 1 89 ? -12.284 0.453 0.096 1.00 88.75 89 ILE A N 1
ATOM 698 C CA . ILE A 1 89 ? -13.214 0.179 1.198 1.00 88.75 89 ILE A CA 1
ATOM 699 C C . ILE A 1 89 ? -14.298 1.250 1.312 1.00 88.75 89 ILE A C 1
ATOM 701 O O . ILE A 1 89 ? -15.468 0.921 1.491 1.00 88.75 89 ILE A O 1
ATOM 705 N N . LEU A 1 90 ? -13.955 2.530 1.163 1.00 87.69 90 LEU A N 1
ATOM 706 C CA . LEU A 1 90 ? -14.958 3.600 1.246 1.00 87.69 90 LEU A CA 1
ATOM 707 C C . LEU A 1 90 ? -16.061 3.466 0.189 1.00 87.69 90 LEU A C 1
ATOM 709 O O . LEU A 1 90 ? -17.193 3.883 0.421 1.00 87.69 90 LEU A O 1
ATOM 713 N N . SER A 1 91 ? -15.739 2.867 -0.955 1.00 88.12 91 SER A N 1
ATOM 714 C CA . SER A 1 91 ? -16.679 2.618 -2.049 1.00 88.12 91 SER A CA 1
ATOM 715 C C . SER A 1 91 ? -17.202 1.180 -2.110 1.00 88.12 91 SER A C 1
ATOM 717 O O . SER A 1 91 ? -17.784 0.808 -3.128 1.00 88.12 91 SER A O 1
ATOM 719 N N . SER A 1 92 ? -16.961 0.358 -1.080 1.00 87.56 92 SER A N 1
ATOM 720 C CA . SER A 1 92 ? -17.467 -1.020 -0.995 1.00 87.56 92 SER A CA 1
ATOM 721 C C . SER A 1 92 ? -18.977 -1.073 -0.754 1.00 87.56 92 SER A C 1
ATOM 723 O O . SER A 1 92 ? -19.616 -0.049 -0.503 1.00 87.56 92 SER A O 1
ATOM 725 N N . SER A 1 93 ? -19.550 -2.273 -0.792 1.00 85.81 93 SER A N 1
ATOM 726 C CA . SER A 1 93 ? -20.972 -2.503 -0.501 1.00 85.81 93 SER A CA 1
ATOM 727 C C . SER A 1 93 ? -21.354 -2.474 0.993 1.00 85.81 93 SER A C 1
ATOM 729 O O . SER A 1 93 ? -22.535 -2.490 1.300 1.00 85.81 93 SER A O 1
ATOM 731 N N . LEU A 1 94 ? -20.404 -2.362 1.936 1.00 82.31 94 LEU A N 1
ATOM 732 C CA . LEU A 1 94 ? -20.683 -2.430 3.387 1.00 82.31 94 LEU A CA 1
ATOM 733 C C . LEU A 1 94 ? -21.684 -1.350 3.879 1.00 82.31 94 LEU A C 1
ATOM 735 O O . LEU A 1 94 ? -21.391 -0.163 3.827 1.00 82.31 94 LEU A O 1
ATOM 739 N N . ASP A 1 95 ? -22.839 -1.719 4.426 1.00 83.88 95 ASP A N 1
ATOM 740 C CA . ASP A 1 95 ? -23.886 -0.731 4.773 1.00 83.88 95 ASP A CA 1
ATOM 741 C C . ASP A 1 95 ? -23.485 0.265 5.878 1.00 83.88 95 ASP A C 1
ATOM 743 O O . ASP A 1 95 ? -23.943 1.409 5.907 1.00 83.88 95 ASP A O 1
ATOM 747 N N . ASP A 1 96 ? -22.582 -0.140 6.771 1.00 86.50 96 ASP A N 1
ATOM 748 C CA . ASP A 1 96 ? -22.117 0.693 7.878 1.00 86.50 96 ASP A CA 1
ATOM 749 C C . ASP A 1 96 ? -21.097 1.744 7.405 1.00 86.50 96 ASP A C 1
ATOM 751 O O . ASP A 1 96 ? -19.894 1.488 7.275 1.00 86.50 96 ASP A O 1
ATOM 755 N N . ALA A 1 97 ? -21.594 2.957 7.154 1.00 84.44 97 ALA A N 1
ATOM 756 C CA . ALA A 1 97 ? -20.799 4.087 6.688 1.00 84.44 97 ALA A CA 1
ATOM 757 C C . ALA A 1 97 ? -19.720 4.532 7.691 1.00 84.44 97 ALA A C 1
ATOM 759 O O . ALA A 1 97 ? -18.621 4.906 7.276 1.00 84.44 97 ALA A O 1
ATOM 760 N N . GLU A 1 98 ? -19.996 4.490 8.995 1.00 83.19 98 GLU A N 1
ATOM 761 C CA . GLU A 1 98 ? -19.024 4.914 10.010 1.00 83.19 98 GLU A CA 1
ATOM 762 C C . GLU A 1 98 ? -17.925 3.873 10.184 1.00 83.19 98 GLU A C 1
ATOM 764 O O . GLU A 1 98 ? -16.738 4.215 10.245 1.00 83.19 98 GLU A O 1
ATOM 769 N N . ARG A 1 99 ? -18.286 2.589 10.133 1.00 82.50 99 ARG A N 1
ATOM 770 C CA . ARG A 1 99 ? -17.304 1.511 10.078 1.00 82.50 99 ARG A CA 1
ATOM 771 C C . ARG A 1 99 ? -16.459 1.614 8.818 1.00 82.50 99 ARG A C 1
ATOM 773 O O . ARG A 1 99 ? -15.244 1.677 8.953 1.00 82.50 99 ARG A O 1
ATOM 780 N N . LYS A 1 100 ? -17.047 1.743 7.621 1.00 84.12 100 LYS A N 1
ATOM 781 C CA . LYS A 1 100 ? -16.306 1.975 6.360 1.00 84.12 100 LYS A CA 1
ATOM 782 C C . LYS A 1 100 ? -15.280 3.099 6.488 1.00 84.12 100 LYS A C 1
ATOM 784 O O . LYS A 1 100 ? -14.125 2.922 6.103 1.00 84.12 100 LYS A O 1
ATOM 789 N N . LYS A 1 101 ? -15.691 4.244 7.044 1.00 83.69 101 LYS A N 1
ATOM 790 C CA . LYS A 1 101 ? -14.802 5.389 7.279 1.00 83.69 101 LYS A CA 1
ATOM 791 C C . LYS A 1 101 ? -13.665 5.027 8.222 1.00 83.69 101 LYS A C 1
ATOM 793 O O . LYS A 1 101 ? -12.514 5.296 7.900 1.00 83.69 101 LYS A O 1
ATOM 798 N N . SER A 1 102 ? -13.973 4.409 9.359 1.00 81.62 102 SER A N 1
ATOM 799 C CA . SER A 1 102 ? -12.970 3.977 10.337 1.00 81.62 102 SER A CA 1
ATOM 800 C C . SER A 1 102 ? -11.937 3.034 9.708 1.00 81.62 102 SER A C 1
ATOM 802 O O . SER A 1 102 ? -10.736 3.271 9.804 1.00 81.62 102 SER A O 1
ATOM 804 N N . ILE A 1 103 ? -12.408 2.047 8.942 1.00 83.62 103 ILE A N 1
ATOM 805 C CA . ILE A 1 103 ? -11.574 1.110 8.185 1.00 83.62 103 ILE A CA 1
ATOM 806 C C . ILE A 1 103 ? -10.657 1.836 7.199 1.00 83.62 103 ILE A C 1
ATOM 808 O O . ILE A 1 103 ? -9.438 1.659 7.236 1.00 83.62 103 ILE A O 1
ATOM 812 N N . GLY A 1 104 ? -11.240 2.648 6.312 1.00 85.38 104 GLY A N 1
ATOM 813 C CA . GLY A 1 104 ? -10.489 3.361 5.283 1.00 85.38 104 GLY A CA 1
ATOM 814 C C . GLY A 1 104 ? -9.427 4.273 5.896 1.00 85.38 104 GLY A C 1
ATOM 815 O O . GLY A 1 104 ? -8.297 4.314 5.415 1.00 85.38 104 GLY A O 1
ATOM 816 N N . ARG A 1 105 ? -9.753 4.936 7.014 1.00 82.38 105 ARG A N 1
ATOM 817 C CA . ARG A 1 105 ? -8.818 5.780 7.768 1.00 82.38 105 ARG A CA 1
ATOM 818 C C . ARG A 1 105 ? -7.616 4.995 8.281 1.00 82.38 105 ARG A C 1
ATOM 820 O O . ARG A 1 105 ? -6.491 5.470 8.155 1.00 82.38 105 ARG A O 1
ATOM 827 N N . THR A 1 106 ? -7.830 3.810 8.848 1.00 83.31 106 THR A N 1
ATOM 828 C CA . THR A 1 106 ? -6.716 3.003 9.353 1.00 83.31 106 THR A CA 1
ATOM 829 C C . THR A 1 106 ? -5.862 2.440 8.220 1.00 83.31 106 THR A C 1
ATOM 831 O O . THR A 1 106 ? -4.635 2.464 8.321 1.00 83.31 106 THR A O 1
ATOM 834 N N . LEU A 1 107 ? -6.479 1.987 7.124 1.00 87.44 107 LEU A N 1
ATOM 835 C CA . LEU A 1 107 ? -5.753 1.461 5.963 1.00 87.44 107 LEU A CA 1
ATOM 836 C C . LEU A 1 107 ? -4.871 2.514 5.287 1.00 87.44 107 LEU A C 1
ATOM 838 O O . LEU A 1 107 ? -3.768 2.181 4.860 1.00 87.44 107 LEU A O 1
ATOM 842 N N . LEU A 1 108 ? -5.302 3.780 5.265 1.00 85.88 108 LEU A N 1
ATOM 843 C CA . LEU A 1 108 ? -4.526 4.880 4.685 1.00 85.88 108 LEU A CA 1
ATOM 844 C C . LEU A 1 108 ? -3.126 5.011 5.311 1.00 85.88 108 LEU A C 1
ATOM 846 O O . LEU A 1 108 ? -2.194 5.438 4.645 1.00 85.88 108 LEU A O 1
ATOM 850 N N . GLY A 1 109 ? -2.970 4.634 6.580 1.00 85.75 109 GLY A N 1
ATOM 851 C CA . GLY A 1 109 ? -1.694 4.670 7.293 1.00 85.75 109 GLY A CA 1
ATOM 852 C C . GLY A 1 109 ? -1.075 3.311 7.582 1.00 85.75 109 GLY A C 1
ATOM 853 O O . GLY A 1 109 ? -0.236 3.218 8.472 1.00 85.75 109 GLY A O 1
ATOM 854 N N . SER A 1 110 ? -1.545 2.248 6.927 1.00 88.31 110 SER A N 1
ATOM 855 C CA . SER A 1 110 ? -1.099 0.881 7.220 1.00 88.31 110 SER A CA 1
ATOM 856 C C . SER A 1 110 ? -0.321 0.224 6.080 1.00 88.31 110 SER A C 1
ATOM 858 O O . SER A 1 110 ? 0.089 -0.926 6.231 1.00 88.31 110 SER A O 1
ATOM 860 N N . LEU A 1 111 ? -0.114 0.933 4.970 1.00 91.31 111 LEU A N 1
ATOM 861 C CA . LEU A 1 111 ? 0.707 0.488 3.848 1.00 91.31 111 LEU A CA 1
ATOM 862 C C . LEU A 1 111 ? 2.132 1.037 3.984 1.00 91.31 111 LEU A C 1
ATOM 864 O O . LEU A 1 111 ? 2.315 2.217 4.288 1.00 91.31 111 LEU A O 1
ATOM 868 N N . TYR A 1 112 ? 3.117 0.183 3.731 1.00 90.06 112 TYR A N 1
ATOM 869 C CA . TYR A 1 112 ? 4.540 0.486 3.839 1.00 90.06 112 TYR A CA 1
ATOM 870 C C . TYR A 1 112 ? 5.280 0.009 2.590 1.00 90.06 112 TYR A C 1
ATOM 872 O O . TYR A 1 112 ? 5.034 -1.106 2.129 1.00 90.06 112 TYR A O 1
ATOM 880 N N . LEU A 1 113 ? 6.212 0.822 2.084 1.00 88.75 113 LEU A N 1
ATOM 881 C CA . LEU A 1 113 ? 7.228 0.344 1.145 1.00 88.75 113 LEU A CA 1
ATOM 882 C C . LEU A 1 113 ? 8.319 -0.388 1.927 1.00 88.75 113 LEU A C 1
ATOM 884 O O . LEU A 1 113 ? 8.736 0.081 2.993 1.00 88.75 113 LEU A O 1
ATOM 888 N N . MET A 1 114 ? 8.759 -1.526 1.400 1.00 87.00 114 MET A N 1
ATOM 889 C CA . MET A 1 114 ? 9.857 -2.310 1.963 1.00 87.00 114 MET A CA 1
ATOM 890 C C . MET A 1 114 ? 11.127 -2.170 1.131 1.00 87.00 114 MET A C 1
ATOM 892 O O . MET A 1 114 ? 12.197 -1.936 1.688 1.00 87.00 114 MET A O 1
ATOM 896 N N . SER A 1 115 ? 10.992 -2.280 -0.185 1.00 86.69 115 SER A N 1
ATOM 897 C CA . SER A 1 115 ? 12.057 -2.071 -1.159 1.00 86.69 115 SER A CA 1
ATOM 898 C C . SER A 1 115 ? 11.435 -1.608 -2.472 1.00 86.69 115 SER A C 1
ATOM 900 O O . SER A 1 115 ? 10.302 -1.971 -2.799 1.00 86.69 115 SER A O 1
ATOM 902 N N . VAL A 1 116 ? 12.170 -0.775 -3.201 1.00 87.88 116 VAL A N 1
ATOM 903 C CA . VAL A 1 116 ? 11.864 -0.459 -4.595 1.00 87.88 116 VAL A CA 1
ATOM 904 C C . VAL A 1 116 ? 13.183 -0.420 -5.352 1.00 87.88 116 VAL A C 1
ATOM 906 O O . VAL A 1 116 ? 14.080 0.339 -4.987 1.00 87.88 116 VAL A O 1
ATOM 909 N N . ASP A 1 117 ? 13.291 -1.228 -6.397 1.00 87.06 117 ASP A N 1
ATOM 910 C CA . ASP A 1 117 ? 14.392 -1.217 -7.352 1.00 87.06 117 ASP A CA 1
ATOM 911 C C . ASP A 1 117 ? 13.826 -1.111 -8.769 1.00 87.06 117 ASP A C 1
ATOM 913 O O . ASP A 1 117 ? 12.698 -1.513 -9.055 1.00 87.06 117 ASP A O 1
ATOM 917 N N . GLY A 1 118 ? 14.593 -0.549 -9.687 1.00 84.62 118 GLY A N 1
ATOM 918 C CA . GLY A 1 118 ? 14.146 -0.407 -11.058 1.00 84.62 118 GLY A CA 1
ATOM 919 C C . GLY A 1 118 ? 15.211 0.163 -11.968 1.00 84.62 118 GLY A C 1
ATOM 920 O O . GLY A 1 118 ? 16.340 0.428 -11.566 1.00 84.62 118 GLY A O 1
ATOM 921 N N . SER A 1 119 ? 14.866 0.333 -13.232 1.00 82.12 119 SER A N 1
ATOM 922 C CA . SER A 1 119 ? 15.722 1.017 -14.194 1.00 82.12 119 SER A CA 1
ATOM 923 C C . SER A 1 119 ? 14.887 1.543 -15.346 1.00 82.12 119 SER A C 1
ATOM 925 O O . SER A 1 119 ? 14.045 0.812 -15.876 1.00 82.12 119 SER A O 1
ATOM 927 N N . SER A 1 120 ? 15.162 2.764 -15.784 1.00 78.69 120 SER A N 1
ATOM 928 C CA . SER A 1 120 ? 14.713 3.280 -17.075 1.00 78.69 120 SER A CA 1
ATOM 929 C C . SER A 1 120 ? 15.727 2.907 -18.168 1.00 78.69 120 SER A C 1
ATOM 931 O O . SER A 1 120 ? 16.941 2.967 -17.965 1.00 78.69 120 SER A O 1
ATOM 933 N N . GLU A 1 121 ? 15.252 2.473 -19.339 1.00 67.06 121 GLU A N 1
ATOM 934 C CA . GLU A 1 121 ? 16.109 2.324 -20.523 1.00 67.06 121 GLU A CA 1
ATOM 935 C C . GLU A 1 121 ? 16.012 3.613 -21.361 1.00 67.06 121 GLU A C 1
ATOM 937 O O . GLU A 1 121 ? 15.030 3.819 -22.068 1.00 67.06 121 GLU A O 1
ATOM 942 N N . GLY A 1 122 ? 17.033 4.483 -21.324 1.00 57.34 122 GLY A N 1
ATOM 943 C CA . GLY A 1 122 ? 17.209 5.548 -22.326 1.00 57.34 122 GLY A CA 1
ATOM 944 C C . GLY A 1 122 ? 17.576 6.947 -21.813 1.00 57.34 122 GLY A C 1
ATOM 945 O O . GLY A 1 122 ? 17.656 7.210 -20.623 1.00 57.34 122 GLY A O 1
ATOM 946 N N . LEU A 1 123 ? 17.813 7.860 -22.768 1.00 53.56 123 LEU A N 1
ATOM 947 C CA . LEU A 1 123 ? 18.025 9.309 -22.564 1.00 53.56 123 LEU A CA 1
ATOM 948 C C . LEU A 1 123 ? 16.699 10.114 -22.586 1.00 53.56 123 LEU A C 1
ATOM 950 O O . LEU A 1 123 ? 16.723 11.343 -22.656 1.00 53.56 123 LEU A O 1
ATOM 954 N N . GLY A 1 124 ? 15.549 9.429 -22.610 1.00 58.41 124 GLY A N 1
ATOM 955 C CA . GLY A 1 124 ? 14.195 10.001 -22.630 1.00 58.41 124 GLY A CA 1
ATOM 956 C C . GLY A 1 124 ? 13.400 9.643 -21.369 1.00 58.41 124 GLY A C 1
ATOM 957 O O . GLY A 1 124 ? 13.929 8.933 -20.530 1.00 58.41 124 GLY A O 1
ATOM 958 N N . ALA A 1 125 ? 12.179 10.193 -21.257 1.00 55.28 125 ALA A N 1
ATOM 959 C CA . ALA A 1 125 ? 11.259 10.218 -20.100 1.00 55.28 125 ALA A CA 1
ATOM 960 C C . ALA A 1 125 ? 11.375 9.061 -19.069 1.00 55.28 125 ALA A C 1
ATOM 962 O O . ALA A 1 125 ? 11.651 7.932 -19.459 1.00 55.28 125 ALA A O 1
ATOM 963 N N . PRO A 1 126 ? 11.096 9.319 -17.770 1.00 62.16 126 PRO A N 1
ATOM 964 C CA . PRO A 1 126 ? 11.417 8.438 -16.635 1.00 62.16 126 PRO A CA 1
ATOM 965 C C . PRO A 1 126 ? 10.485 7.217 -16.506 1.00 62.16 126 PRO A C 1
ATOM 967 O O . PRO A 1 126 ? 10.024 6.884 -15.420 1.00 62.16 126 PRO A O 1
ATOM 970 N N . GLU A 1 127 ? 10.143 6.573 -17.615 1.00 71.94 127 GLU A N 1
ATOM 971 C CA . GLU A 1 127 ? 9.293 5.388 -17.622 1.00 71.94 127 GLU A CA 1
ATOM 972 C C . GLU A 1 127 ? 10.157 4.156 -17.288 1.00 71.94 127 GLU A C 1
ATOM 974 O O . GLU A 1 127 ? 11.179 3.916 -17.947 1.00 71.94 127 GLU A O 1
ATOM 979 N N . PRO A 1 128 ? 9.808 3.371 -16.252 1.00 73.00 128 PRO A N 1
ATOM 980 C CA . PRO A 1 128 ? 10.592 2.205 -15.878 1.00 73.00 128 PRO A CA 1
ATOM 981 C C . PRO A 1 128 ? 10.507 1.123 -16.957 1.00 73.00 128 PRO A C 1
ATOM 983 O O . PRO A 1 128 ? 9.426 0.712 -17.373 1.00 73.00 128 PRO A O 1
ATOM 986 N N . CYS A 1 129 ? 11.667 0.616 -17.373 1.00 81.81 129 CYS A N 1
ATOM 987 C CA . CYS A 1 129 ? 11.805 -0.596 -18.183 1.00 81.81 129 CYS A CA 1
ATOM 988 C C . CYS A 1 129 ? 11.821 -1.847 -17.294 1.00 81.81 129 CYS A C 1
ATOM 990 O O . CYS A 1 129 ? 11.330 -2.903 -17.688 1.00 81.81 129 CYS A O 1
ATOM 992 N N . LYS A 1 130 ? 12.357 -1.722 -16.078 1.00 87.25 130 LYS A N 1
ATOM 993 C CA . LYS A 1 130 ? 12.341 -2.748 -15.037 1.00 87.25 130 LYS A CA 1
ATOM 994 C C . LYS A 1 130 ? 11.892 -2.110 -13.731 1.00 87.25 130 LYS A C 1
ATOM 996 O O . LYS A 1 130 ? 12.320 -1.000 -13.419 1.00 87.25 130 LYS A O 1
ATOM 1001 N N . LEU A 1 131 ? 11.069 -2.817 -12.976 1.00 89.00 131 LEU A N 1
ATOM 1002 C CA . LEU A 1 131 ? 10.609 -2.420 -11.657 1.00 89.00 131 LEU A CA 1
ATOM 1003 C C . LEU A 1 131 ? 10.441 -3.670 -10.794 1.00 89.00 131 LEU A C 1
ATOM 1005 O O . LEU A 1 131 ? 9.884 -4.672 -11.233 1.00 89.00 131 LEU A O 1
ATOM 1009 N N . ASP A 1 132 ? 10.932 -3.592 -9.572 1.00 89.50 132 ASP A N 1
ATOM 1010 C CA . ASP A 1 132 ? 10.816 -4.606 -8.540 1.00 89.50 132 ASP A CA 1
ATOM 1011 C C . ASP A 1 132 ? 10.406 -3.885 -7.253 1.00 89.50 132 ASP A C 1
ATOM 1013 O O . ASP A 1 132 ? 11.075 -2.952 -6.807 1.00 89.50 132 ASP A O 1
ATOM 1017 N N . THR A 1 133 ? 9.228 -4.200 -6.728 1.00 89.81 133 THR A N 1
ATOM 1018 C CA . THR A 1 133 ? 8.634 -3.477 -5.603 1.00 89.81 133 THR A CA 1
ATOM 1019 C C . THR A 1 133 ? 8.093 -4.448 -4.573 1.00 89.81 133 THR A C 1
ATOM 1021 O O . THR A 1 133 ? 7.193 -5.238 -4.858 1.00 89.81 133 THR A O 1
ATOM 1024 N N . GLU A 1 134 ? 8.585 -4.331 -3.341 1.00 91.06 134 GLU A N 1
ATOM 1025 C CA . GLU A 1 134 ? 8.031 -5.029 -2.187 1.00 91.06 134 GLU A CA 1
ATOM 1026 C C . GLU A 1 134 ? 7.259 -4.043 -1.304 1.00 91.06 134 GLU A C 1
ATOM 1028 O O . GLU A 1 134 ? 7.774 -3.006 -0.863 1.00 91.06 134 GLU A O 1
ATOM 1033 N N . THR A 1 135 ? 6.016 -4.390 -0.980 1.00 91.38 135 THR A N 1
ATOM 1034 C CA . THR A 1 135 ? 5.183 -3.607 -0.060 1.00 91.38 135 THR A CA 1
ATOM 1035 C C . THR A 1 135 ? 4.571 -4.492 1.014 1.00 91.38 135 THR A C 1
ATOM 1037 O O . THR A 1 135 ? 4.395 -5.696 0.836 1.00 91.38 135 THR A O 1
ATOM 1040 N N . ARG A 1 136 ? 4.204 -3.877 2.140 1.00 90.62 136 ARG A N 1
ATOM 1041 C CA . ARG A 1 136 ? 3.480 -4.545 3.223 1.00 90.62 136 ARG A CA 1
ATOM 1042 C C . ARG A 1 136 ? 2.261 -3.743 3.627 1.00 90.62 136 ARG A C 1
ATOM 1044 O O . ARG A 1 136 ? 2.372 -2.587 4.043 1.00 90.62 136 ARG A O 1
ATOM 1051 N N . LEU A 1 137 ? 1.102 -4.389 3.589 1.00 89.94 137 LEU A N 1
ATOM 1052 C CA . LEU A 1 137 ? -0.142 -3.856 4.125 1.00 89.94 137 LEU A CA 1
ATOM 1053 C C . LEU A 1 137 ? -0.447 -4.504 5.473 1.00 89.94 137 LEU A C 1
ATOM 1055 O O . LEU A 1 137 ? -0.764 -5.690 5.562 1.00 89.94 137 LEU A O 1
ATOM 1059 N N . TYR A 1 138 ? -0.423 -3.711 6.540 1.00 86.25 138 TYR A N 1
ATOM 1060 C CA . TYR A 1 138 ? -0.959 -4.149 7.821 1.00 86.25 138 TYR A CA 1
ATOM 1061 C C . TYR A 1 138 ? -2.471 -4.033 7.822 1.00 86.25 138 TYR A C 1
ATOM 1063 O O . TYR A 1 138 ? -3.035 -2.950 7.665 1.00 86.25 138 TYR A O 1
ATOM 1071 N N . LEU A 1 139 ? -3.140 -5.144 8.086 1.00 81.50 139 LEU A N 1
ATOM 1072 C CA . LEU A 1 139 ? -4.583 -5.128 8.165 1.00 81.50 139 LEU A CA 1
ATOM 1073 C C . LEU A 1 139 ? -5.016 -4.682 9.562 1.00 81.50 139 LEU A C 1
ATOM 1075 O O . LEU A 1 139 ? -4.465 -5.148 10.569 1.00 81.50 139 LEU A O 1
ATOM 1079 N N . PRO A 1 140 ? -5.990 -3.762 9.643 1.00 68.56 140 PRO A N 1
ATOM 1080 C CA . PRO A 1 140 ? -6.569 -3.351 10.911 1.00 68.56 140 PRO A CA 1
ATOM 1081 C C . PRO A 1 140 ? -7.710 -4.268 11.369 1.00 68.56 140 PRO A C 1
ATOM 1083 O O . PRO A 1 140 ? -8.304 -4.020 12.416 1.00 68.56 140 PRO A O 1
ATOM 1086 N N . PHE A 1 141 ? -8.003 -5.328 10.611 1.00 69.50 141 PHE A N 1
ATOM 1087 C CA . PHE A 1 141 ? -9.001 -6.348 10.930 1.00 69.50 141 PHE A CA 1
ATOM 1088 C C . PHE A 1 141 ? -8.327 -7.667 11.296 1.00 69.50 141 PHE A C 1
ATOM 1090 O O . PHE A 1 141 ? -7.259 -7.991 10.782 1.00 69.50 141 PHE A O 1
ATOM 1097 N N . GLY A 1 142 ? -8.984 -8.442 12.158 1.00 59.94 142 GLY A N 1
ATOM 1098 C CA . GLY A 1 142 ? -8.615 -9.832 12.424 1.00 59.94 142 GLY A CA 1
ATOM 1099 C C . GLY A 1 142 ? -7.483 -10.000 13.436 1.00 59.94 142 GLY A C 1
ATOM 1100 O O . GLY A 1 142 ? -7.229 -9.129 14.267 1.00 59.94 142 GLY A O 1
ATOM 1101 N N . LEU A 1 143 ? -6.806 -11.149 13.367 1.00 57.28 143 LEU A N 1
ATOM 1102 C CA . LEU A 1 143 ? -5.794 -11.619 14.331 1.00 57.28 143 LEU A CA 1
ATOM 1103 C C . LEU A 1 143 ? -4.432 -10.916 14.204 1.00 57.28 143 LEU A C 1
ATOM 1105 O O . LEU A 1 143 ? -3.409 -11.413 14.666 1.00 57.28 143 LEU A O 1
ATOM 1109 N N . GLY A 1 144 ? -4.409 -9.751 13.565 1.00 60.66 144 GLY A N 1
ATOM 1110 C CA . GLY A 1 144 ? -3.187 -9.006 13.350 1.00 60.66 144 GLY A CA 1
ATOM 1111 C C . GLY A 1 144 ? -2.379 -9.465 12.136 1.00 60.66 144 GLY A C 1
ATOM 1112 O O . GLY A 1 144 ? -1.173 -9.239 12.123 1.00 60.66 144 GLY A O 1
ATOM 1113 N N . THR A 1 145 ? -3.023 -9.984 11.098 1.00 75.56 145 THR A N 1
ATOM 1114 C CA . THR A 1 145 ? -2.383 -10.330 9.823 1.00 75.56 145 THR A CA 1
ATOM 1115 C C . THR A 1 145 ? -1.802 -9.105 9.102 1.00 75.56 145 THR A C 1
ATOM 1117 O O . THR A 1 145 ? -2.232 -7.955 9.290 1.00 75.56 145 THR A O 1
ATOM 1120 N N . SER A 1 146 ? -0.777 -9.348 8.294 1.00 85.56 146 SER A N 1
ATOM 1121 C CA . SER A 1 146 ? -0.318 -8.440 7.242 1.00 85.56 146 SER A CA 1
ATOM 1122 C C . SER A 1 146 ? -0.293 -9.192 5.922 1.00 85.56 146 SER A C 1
ATOM 1124 O O . SER A 1 146 ? -0.273 -10.419 5.913 1.00 85.56 146 SER A O 1
ATOM 1126 N N . VAL A 1 147 ? -0.328 -8.462 4.818 1.00 86.50 147 VAL A N 1
ATOM 1127 C CA . VAL A 1 147 ? -0.143 -9.041 3.489 1.00 86.50 147 VAL A CA 1
ATOM 1128 C C . VAL A 1 147 ? 1.065 -8.378 2.868 1.00 86.50 147 VAL A C 1
ATOM 1130 O O . VAL A 1 147 ? 1.147 -7.145 2.845 1.00 86.50 147 VAL A O 1
ATOM 1133 N N . ASP A 1 148 ? 1.989 -9.208 2.414 1.00 89.19 148 ASP A N 1
ATOM 1134 C CA . ASP A 1 148 ? 3.164 -8.770 1.686 1.00 89.19 148 ASP A CA 1
ATOM 1135 C C . ASP A 1 148 ? 2.874 -8.913 0.200 1.00 89.19 148 ASP A C 1
ATOM 1137 O O . ASP A 1 148 ? 2.277 -9.901 -0.228 1.00 89.19 148 ASP A O 1
ATOM 1141 N N . PHE A 1 149 ? 3.269 -7.910 -0.572 1.00 89.88 149 PHE A N 1
ATOM 1142 C CA . PHE A 1 149 ? 3.117 -7.901 -2.016 1.00 89.88 149 PHE A CA 1
ATOM 1143 C C . PHE A 1 149 ? 4.487 -7.755 -2.651 1.00 89.88 149 PHE A C 1
ATOM 1145 O O . PHE A 1 149 ? 5.292 -6.941 -2.196 1.00 89.88 149 PHE A O 1
ATOM 1152 N N . HIS A 1 150 ? 4.716 -8.508 -3.716 1.00 90.62 150 HIS A N 1
ATOM 1153 C CA . HIS A 1 150 ? 5.896 -8.383 -4.556 1.00 90.62 150 HIS A CA 1
ATOM 1154 C C . HIS A 1 150 ? 5.444 -8.167 -5.997 1.00 90.62 150 HIS A C 1
ATOM 1156 O O . HIS A 1 150 ? 4.745 -9.004 -6.571 1.00 90.62 150 HIS A O 1
ATOM 1162 N N . TYR A 1 151 ? 5.799 -7.016 -6.555 1.00 90.56 151 TYR A N 1
ATOM 1163 C CA . TYR A 1 151 ? 5.488 -6.638 -7.922 1.00 90.56 151 TYR A CA 1
ATOM 1164 C C . TYR A 1 151 ? 6.769 -6.579 -8.744 1.00 90.56 151 TYR A C 1
ATOM 1166 O O . TYR A 1 151 ? 7.644 -5.760 -8.478 1.00 90.56 151 TYR A O 1
ATOM 1174 N N . ASN A 1 152 ? 6.855 -7.435 -9.755 1.00 89.94 152 ASN A N 1
ATOM 1175 C CA . ASN A 1 152 ? 7.963 -7.504 -10.689 1.00 89.94 152 ASN A CA 1
ATOM 1176 C C . ASN A 1 152 ? 7.455 -7.181 -12.094 1.00 89.94 152 ASN A C 1
ATOM 1178 O O . ASN A 1 152 ? 6.626 -7.900 -12.656 1.00 89.94 152 ASN A O 1
ATOM 1182 N N . TYR A 1 153 ? 7.949 -6.090 -12.658 1.00 89.88 153 TYR A N 1
ATOM 1183 C CA . TYR A 1 153 ? 7.596 -5.612 -13.981 1.00 89.88 153 TYR A CA 1
ATOM 1184 C C . TYR A 1 153 ? 8.850 -5.461 -14.834 1.00 89.88 153 TYR A C 1
ATOM 1186 O O . TYR A 1 153 ? 9.872 -4.916 -14.416 1.00 89.88 153 TYR A O 1
ATOM 1194 N N . HIS A 1 154 ? 8.759 -5.939 -16.066 1.00 88.00 154 HIS A N 1
ATOM 1195 C CA . HIS A 1 154 ? 9.794 -5.816 -17.070 1.00 88.00 154 HIS A CA 1
ATOM 1196 C C . HIS A 1 154 ? 9.144 -5.604 -18.432 1.00 88.00 154 HIS A C 1
ATOM 1198 O O . HIS A 1 154 ? 8.420 -6.463 -18.934 1.00 88.00 154 HIS A O 1
ATOM 1204 N N . TYR A 1 155 ? 9.475 -4.495 -19.072 1.00 86.19 155 TYR A N 1
ATOM 1205 C CA . TYR A 1 155 ? 9.058 -4.186 -20.426 1.00 86.19 155 TYR A CA 1
ATOM 1206 C C . TYR A 1 155 ? 10.250 -3.702 -21.226 1.00 86.19 155 TYR A C 1
ATOM 1208 O O . TYR A 1 155 ? 10.858 -2.695 -20.879 1.00 86.19 155 TYR A O 1
ATOM 1216 N N . ARG A 1 156 ? 10.561 -4.392 -22.319 1.00 82.38 156 ARG A N 1
ATOM 1217 C CA . ARG A 1 156 ? 11.629 -3.999 -23.231 1.00 82.38 156 ARG A CA 1
ATOM 1218 C C . ARG A 1 156 ? 11.162 -4.090 -24.672 1.00 82.38 156 ARG A C 1
ATOM 1220 O O . ARG A 1 156 ? 10.906 -5.186 -25.175 1.00 82.38 156 ARG A O 1
ATOM 1227 N N . MET A 1 157 ? 11.137 -2.940 -25.336 1.00 78.06 157 MET A N 1
ATOM 1228 C CA . MET A 1 157 ? 10.842 -2.842 -26.760 1.00 78.06 157 MET A CA 1
ATOM 1229 C C . MET A 1 157 ? 12.065 -3.299 -27.565 1.00 78.06 157 MET A C 1
ATOM 1231 O O . MET A 1 157 ? 13.153 -2.735 -27.418 1.00 78.06 157 MET A O 1
ATOM 1235 N N . CYS A 1 158 ? 11.919 -4.321 -28.410 1.00 76.88 158 CYS A N 1
ATOM 1236 C CA . CYS A 1 158 ? 12.981 -4.736 -29.336 1.00 76.88 158 CYS A CA 1
ATOM 1237 C C . CYS A 1 158 ? 12.508 -4.557 -30.784 1.00 76.88 158 CYS A C 1
ATOM 1239 O O . CYS A 1 158 ? 11.318 -4.543 -31.064 1.00 76.88 158 CYS A O 1
ATOM 1241 N N . MET A 1 159 ? 13.439 -4.455 -31.742 1.00 74.44 159 MET A N 1
ATOM 1242 C CA . MET A 1 159 ? 13.097 -4.168 -33.149 1.00 74.44 159 MET A CA 1
ATOM 1243 C C . MET A 1 159 ? 12.122 -5.162 -33.802 1.00 74.44 159 MET A C 1
ATOM 1245 O O . MET A 1 159 ? 11.506 -4.821 -34.807 1.00 74.44 159 MET A O 1
ATOM 1249 N N . TYR A 1 160 ? 12.017 -6.381 -33.273 1.00 77.94 160 TYR A N 1
ATOM 1250 C CA . TYR A 1 160 ? 11.228 -7.458 -33.872 1.00 77.94 160 TYR A CA 1
ATOM 1251 C C . TYR A 1 160 ? 10.225 -8.103 -32.913 1.00 77.94 160 TYR A C 1
ATOM 1253 O O . TYR A 1 160 ? 9.379 -8.857 -33.381 1.00 77.94 160 TYR A O 1
ATOM 1261 N N . ASP A 1 161 ? 10.336 -7.852 -31.605 1.00 76.06 161 ASP A N 1
ATOM 1262 C CA . ASP A 1 161 ? 9.445 -8.433 -30.600 1.00 76.06 161 ASP A CA 1
ATOM 1263 C C . ASP A 1 161 ? 9.524 -7.654 -29.282 1.00 76.06 161 ASP A C 1
ATOM 1265 O O . ASP A 1 161 ? 10.601 -7.187 -28.897 1.00 76.06 161 ASP A O 1
ATOM 1269 N N . ASP A 1 162 ? 8.411 -7.559 -28.566 1.00 79.12 162 ASP A N 1
ATOM 1270 C CA . ASP A 1 162 ? 8.348 -6.856 -27.289 1.00 79.12 162 ASP A CA 1
ATOM 1271 C C . ASP A 1 162 ? 8.448 -7.857 -26.139 1.00 79.12 162 ASP A C 1
ATOM 1273 O O . ASP A 1 162 ? 7.644 -8.780 -25.993 1.00 79.12 162 ASP A O 1
ATOM 1277 N N . LYS A 1 163 ? 9.453 -7.676 -25.279 1.00 82.12 163 LYS A N 1
ATOM 1278 C CA . LYS A 1 163 ? 9.618 -8.500 -24.079 1.00 82.12 163 LYS A CA 1
ATOM 1279 C C . LYS A 1 163 ? 8.867 -7.866 -22.923 1.00 82.12 163 LYS A C 1
ATOM 1281 O O . LYS A 1 163 ? 9.414 -7.005 -22.235 1.00 82.12 163 LYS A O 1
ATOM 1286 N N . ARG A 1 164 ? 7.647 -8.339 -22.690 1.00 85.06 164 ARG A N 1
ATOM 1287 C CA . ARG A 1 164 ? 6.797 -7.925 -21.571 1.00 85.06 164 ARG A CA 1
ATOM 1288 C C . ARG A 1 164 ? 6.616 -9.041 -20.548 1.00 85.06 164 ARG A C 1
ATOM 1290 O O . ARG A 1 164 ? 6.340 -10.182 -20.909 1.00 85.06 164 ARG A O 1
ATOM 1297 N N . ASN A 1 165 ? 6.779 -8.701 -19.277 1.00 84.56 165 ASN A N 1
ATOM 1298 C CA . ASN A 1 165 ? 6.472 -9.553 -18.140 1.00 84.56 165 ASN A CA 1
ATOM 1299 C C . ASN A 1 165 ? 5.990 -8.677 -16.979 1.00 84.56 165 ASN A C 1
ATOM 1301 O O .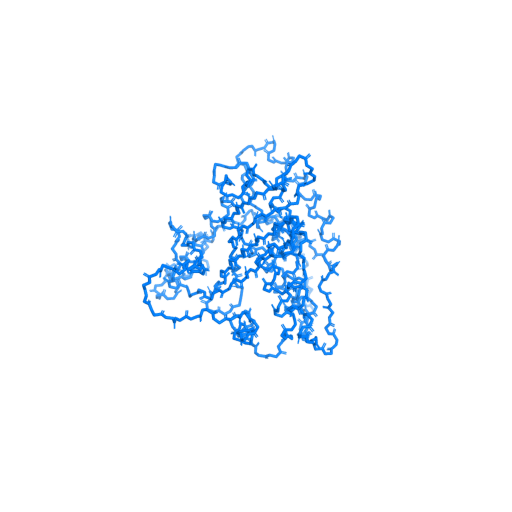 ASN A 1 165 ? 6.659 -7.711 -16.620 1.00 84.56 165 ASN A O 1
ATOM 1305 N N . SER A 1 166 ? 4.854 -9.022 -16.384 1.00 85.88 166 SER A N 1
ATOM 1306 C CA . SER A 1 166 ? 4.366 -8.381 -15.164 1.00 85.88 166 SER A CA 1
ATOM 1307 C C . SER A 1 166 ? 3.818 -9.450 -14.235 1.00 85.88 166 SER A C 1
ATOM 1309 O O . SER A 1 166 ? 2.875 -10.157 -14.594 1.00 85.88 166 SER A O 1
ATOM 1311 N N . ILE A 1 167 ? 4.393 -9.552 -13.047 1.00 86.81 167 ILE A N 1
ATOM 1312 C CA . ILE A 1 167 ? 3.998 -10.508 -12.022 1.00 86.81 167 ILE A CA 1
ATOM 1313 C C . ILE A 1 167 ? 3.718 -9.708 -10.762 1.00 86.81 167 ILE A C 1
ATOM 1315 O O . ILE A 1 167 ? 4.562 -8.953 -10.294 1.00 86.81 167 ILE A O 1
ATOM 1319 N N . LEU A 1 168 ? 2.522 -9.873 -10.217 1.00 87.62 168 LEU A N 1
ATOM 1320 C CA . LEU A 1 168 ? 2.196 -9.426 -8.875 1.00 87.62 168 LEU A CA 1
ATOM 1321 C C . 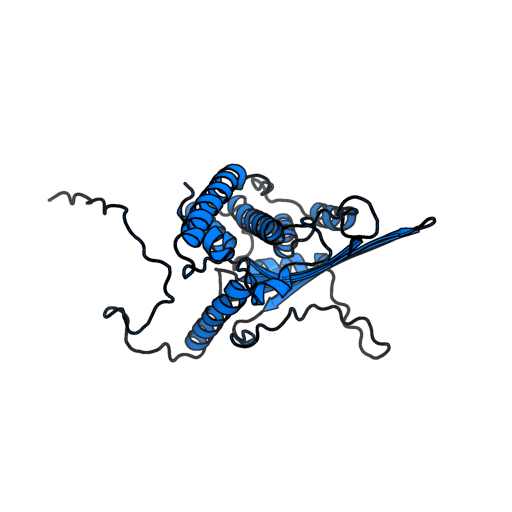LEU A 1 168 ? 1.951 -10.690 -8.062 1.00 87.62 168 LEU A C 1
ATOM 1323 O O . LEU A 1 168 ? 1.186 -11.545 -8.495 1.00 87.62 168 LEU A O 1
ATOM 1327 N N . ASN A 1 169 ? 2.596 -10.796 -6.910 1.00 86.00 169 ASN A N 1
ATOM 1328 C CA . ASN A 1 169 ? 2.378 -11.850 -5.933 1.00 86.00 169 ASN A CA 1
ATOM 1329 C C . ASN A 1 169 ? 1.904 -11.223 -4.624 1.00 86.00 169 ASN A C 1
ATOM 1331 O O . ASN A 1 169 ? 2.252 -10.083 -4.305 1.00 86.00 169 ASN A O 1
ATOM 1335 N N . ALA A 1 170 ? 1.108 -11.971 -3.867 1.00 85.00 170 ALA A N 1
ATOM 1336 C CA . ALA A 1 170 ? 0.647 -11.573 -2.548 1.00 85.00 170 ALA A CA 1
ATOM 1337 C C . ALA A 1 170 ? 0.693 -12.776 -1.603 1.00 85.00 170 ALA A C 1
ATOM 1339 O O . ALA A 1 170 ? 0.292 -13.872 -1.985 1.00 85.00 170 ALA A O 1
ATOM 1340 N N . GLU A 1 171 ? 1.134 -12.569 -0.366 1.00 83.75 171 GLU A N 1
ATOM 1341 C CA . GLU A 1 171 ? 1.181 -13.617 0.654 1.00 83.75 171 GLU A CA 1
ATOM 1342 C C . GLU A 1 171 ? 0.721 -13.079 2.004 1.00 83.75 171 GLU A C 1
ATOM 1344 O O . GLU A 1 171 ? 1.115 -12.001 2.457 1.00 83.75 171 GLU A O 1
ATOM 1349 N N . THR A 1 172 ? -0.169 -13.831 2.648 1.00 80.69 172 THR A N 1
ATOM 1350 C CA . THR A 1 172 ? -0.651 -13.511 3.988 1.00 80.69 172 THR A CA 1
ATOM 1351 C C . THR A 1 172 ? 0.378 -13.940 5.016 1.00 80.69 172 THR A C 1
ATOM 1353 O O . THR A 1 172 ? 0.757 -15.105 5.049 1.00 80.69 172 THR A O 1
ATOM 1356 N N . ARG A 1 173 ? 0.743 -13.028 5.913 1.00 76.88 173 ARG A N 1
ATOM 1357 C CA . ARG A 1 173 ? 1.627 -13.320 7.036 1.00 76.88 173 ARG A CA 1
ATOM 1358 C C . ARG A 1 173 ? 0.870 -13.381 8.339 1.00 76.88 173 ARG A C 1
ATOM 1360 O O . ARG A 1 173 ? 0.064 -12.500 8.675 1.00 76.88 173 ARG A O 1
ATOM 1367 N N . GLU A 1 174 ? 1.186 -14.414 9.103 1.00 74.25 174 GLU A N 1
ATOM 1368 C CA . GLU A 1 174 ? 0.732 -14.529 10.473 1.00 74.25 174 GLU A CA 1
ATOM 1369 C C . GLU A 1 174 ? 1.560 -13.654 11.413 1.00 74.25 174 GLU A C 1
ATOM 1371 O O . GLU A 1 174 ? 2.731 -13.336 11.193 1.00 74.25 174 GLU A O 1
ATOM 1376 N N . ILE A 1 175 ? 0.959 -13.322 12.552 1.00 67.56 175 ILE A N 1
ATOM 1377 C CA . ILE A 1 175 ? 1.624 -12.556 13.606 1.00 67.56 175 ILE A CA 1
ATOM 1378 C C . ILE A 1 175 ? 2.872 -13.264 14.166 1.00 67.56 175 ILE A C 1
ATOM 1380 O O . ILE A 1 175 ? 3.722 -12.626 14.774 1.00 67.56 175 ILE A O 1
ATOM 1384 N N . ASN A 1 176 ? 2.997 -14.577 13.967 1.00 66.38 176 ASN A N 1
ATOM 1385 C CA . ASN A 1 176 ? 4.124 -15.385 14.442 1.00 66.38 176 ASN A CA 1
ATOM 1386 C C . ASN A 1 176 ? 5.397 -15.162 13.621 1.00 66.38 176 ASN A C 1
ATOM 1388 O O . ASN A 1 176 ? 6.503 -15.374 14.106 1.00 66.38 176 ASN A O 1
ATOM 1392 N N . GLU A 1 177 ? 5.240 -14.721 12.378 1.00 69.31 177 GLU A N 1
ATOM 1393 C CA . GLU A 1 177 ? 6.338 -14.508 11.438 1.00 69.31 177 GLU A CA 1
ATOM 1394 C C . GLU A 1 177 ? 6.931 -13.098 11.566 1.00 69.31 177 GLU A C 1
ATOM 1396 O O . GLU A 1 177 ? 7.902 -12.726 10.901 1.00 69.31 177 GLU A O 1
ATOM 1401 N N . CYS A 1 178 ? 6.323 -12.288 12.428 1.00 62.84 178 CYS A N 1
ATOM 1402 C CA . CYS A 1 178 ? 6.664 -10.905 12.634 1.00 62.84 178 CYS A CA 1
ATOM 1403 C C . CYS A 1 178 ? 7.959 -10.753 13.456 1.00 62.84 178 CYS A C 1
ATOM 1405 O O . CYS A 1 178 ? 7.951 -10.974 14.663 1.00 62.84 178 CYS A O 1
ATOM 1407 N N . ASN A 1 179 ? 9.053 -10.285 12.841 1.00 64.50 179 ASN A N 1
ATOM 1408 C CA . ASN A 1 179 ? 10.310 -9.993 13.540 1.00 64.50 179 ASN A CA 1
ATOM 1409 C C . ASN A 1 179 ? 10.608 -8.474 13.587 1.00 64.50 179 ASN A C 1
ATOM 1411 O O . ASN A 1 179 ? 10.938 -7.886 12.556 1.00 64.50 179 ASN A O 1
ATOM 1415 N N . PRO A 1 180 ? 10.532 -7.821 14.766 1.00 56.88 180 PRO A N 1
ATOM 1416 C CA . PRO A 1 180 ? 10.744 -6.374 14.908 1.00 56.88 180 PRO A CA 1
ATOM 1417 C C . PRO A 1 180 ? 12.180 -5.913 14.659 1.00 56.88 180 PRO A C 1
ATOM 1419 O O . PRO A 1 180 ? 12.389 -4.785 14.214 1.00 56.88 180 PRO A O 1
ATOM 1422 N N . ASN A 1 181 ? 13.160 -6.784 14.903 1.00 54.12 181 ASN A N 1
ATOM 1423 C CA . ASN A 1 181 ? 14.579 -6.456 14.752 1.00 54.12 181 ASN A CA 1
ATOM 1424 C C . ASN A 1 181 ? 15.073 -6.655 13.316 1.00 54.12 181 ASN A C 1
ATOM 1426 O O . ASN A 1 181 ? 16.097 -6.100 12.927 1.00 54.12 181 ASN A O 1
ATOM 1430 N N . LYS A 1 182 ? 14.363 -7.476 12.539 1.00 61.62 182 LYS A N 1
ATOM 1431 C CA . LYS A 1 182 ? 14.681 -7.772 11.146 1.00 61.62 182 LYS A CA 1
ATOM 1432 C C . LYS A 1 182 ? 13.372 -8.044 10.408 1.00 61.62 182 LYS A C 1
ATOM 1434 O O . LYS A 1 182 ? 12.975 -9.208 10.349 1.00 61.62 182 LYS A O 1
ATOM 1439 N N . PRO A 1 183 ? 12.691 -7.006 9.885 1.00 59.16 183 PRO A N 1
ATOM 1440 C CA . PRO A 1 183 ? 11.492 -7.204 9.085 1.00 59.16 183 PRO A CA 1
ATOM 1441 C C . PRO A 1 183 ? 11.849 -8.163 7.952 1.00 59.16 183 PRO A C 1
ATOM 1443 O O . PRO A 1 183 ? 12.714 -7.859 7.132 1.00 59.16 183 PRO A O 1
ATOM 1446 N N . THR A 1 184 ? 11.270 -9.363 7.958 1.00 59.94 184 THR A N 1
ATOM 1447 C CA . THR A 1 184 ? 11.549 -10.345 6.907 1.00 59.94 184 THR A CA 1
ATOM 1448 C C . THR A 1 184 ? 11.072 -9.762 5.588 1.00 59.94 184 THR A C 1
ATOM 1450 O O . THR A 1 184 ? 9.955 -9.236 5.565 1.00 59.94 184 THR A O 1
ATOM 1453 N N . LYS A 1 185 ? 11.906 -9.841 4.547 1.00 60.59 185 LYS A N 1
ATOM 1454 C CA . LYS A 1 185 ? 11.525 -9.531 3.165 1.00 60.59 185 LYS A CA 1
ATOM 1455 C C . LYS A 1 185 ? 10.331 -10.369 2.719 1.00 60.59 185 LYS A C 1
ATOM 1457 O O . LYS A 1 185 ? 10.038 -11.389 3.349 1.00 60.59 185 LYS A O 1
ATOM 1462 N N . CYS A 1 186 ? 9.659 -9.912 1.669 1.00 55.31 186 CYS A N 1
ATOM 1463 C CA . CYS A 1 186 ? 8.556 -10.641 1.069 1.00 55.31 186 CYS A CA 1
ATOM 1464 C C . CYS A 1 186 ? 9.029 -12.049 0.661 1.00 55.31 186 CYS A C 1
ATOM 1466 O O . CYS A 1 186 ? 9.966 -12.186 -0.119 1.00 55.31 186 CYS A O 1
ATOM 1468 N N . THR A 1 187 ? 8.407 -13.104 1.190 1.00 57.81 187 THR A N 1
ATOM 1469 C CA . THR A 1 187 ? 8.732 -14.501 0.835 1.00 57.81 187 THR A CA 1
ATOM 1470 C C . THR A 1 187 ? 8.239 -14.894 -0.559 1.00 57.81 187 THR A C 1
ATOM 1472 O O . THR A 1 187 ? 8.589 -15.963 -1.042 1.00 57.81 187 THR A O 1
ATOM 1475 N N . THR A 1 188 ? 7.502 -14.010 -1.241 1.00 56.22 188 THR A N 1
ATOM 1476 C CA . THR A 1 188 ? 7.013 -14.218 -2.614 1.00 56.22 188 THR A CA 1
ATOM 1477 C C . THR A 1 188 ? 7.991 -13.786 -3.708 1.00 56.22 188 THR A C 1
ATOM 1479 O O . THR A 1 188 ? 7.581 -13.585 -4.861 1.00 56.22 188 THR A O 1
ATOM 1482 N N . GLU A 1 189 ? 9.281 -13.639 -3.381 1.00 54.69 189 GLU A N 1
ATOM 1483 C CA . GLU A 1 189 ? 10.323 -13.630 -4.410 1.00 54.69 189 GLU A CA 1
ATOM 1484 C C . GLU A 1 189 ? 10.131 -14.904 -5.258 1.00 54.69 189 GLU A C 1
ATOM 1486 O O . GLU A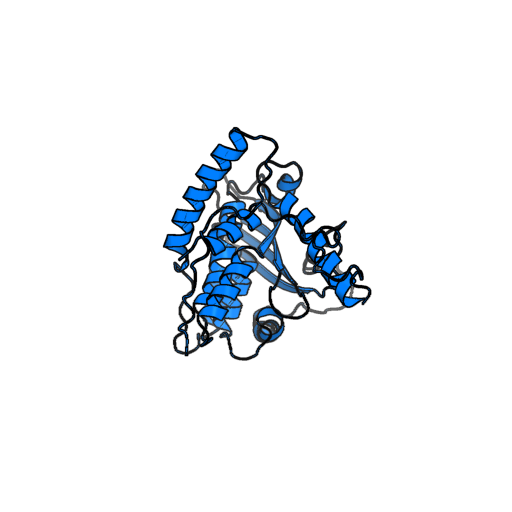 1 189 ? 10.162 -16.009 -4.711 1.00 54.69 189 GLU A O 1
ATOM 1491 N N . PRO A 1 190 ? 9.864 -14.794 -6.573 1.00 48.28 190 PRO A N 1
ATOM 1492 C CA . PRO A 1 190 ? 9.822 -15.961 -7.423 1.00 48.28 190 PRO A CA 1
ATOM 1493 C C . PRO A 1 190 ? 11.219 -16.563 -7.366 1.00 48.28 190 PRO A C 1
ATOM 1495 O O . PRO A 1 190 ? 12.192 -15.924 -7.777 1.00 48.28 190 PRO A O 1
ATOM 1498 N N . GLU A 1 191 ? 11.335 -17.783 -6.846 1.00 41.22 191 GLU A N 1
ATOM 1499 C CA . GLU A 1 191 ? 12.525 -18.572 -7.102 1.00 41.22 191 GLU A CA 1
ATOM 1500 C C . GLU A 1 191 ? 12.649 -18.635 -8.626 1.00 41.22 191 GLU A C 1
ATOM 1502 O O . GLU A 1 191 ? 11.843 -19.273 -9.306 1.00 41.22 191 GLU A O 1
ATOM 1507 N N . PHE A 1 192 ? 13.619 -17.910 -9.195 1.00 41.44 192 PHE A N 1
ATOM 1508 C CA . PHE A 1 192 ? 14.019 -18.158 -10.572 1.00 41.44 192 PHE A CA 1
ATOM 1509 C C . PHE A 1 192 ? 14.238 -19.661 -10.652 1.00 41.44 192 PHE A C 1
ATOM 1511 O O . PHE A 1 192 ? 15.002 -20.151 -9.816 1.00 41.44 192 PHE A O 1
ATOM 1518 N N . PRO A 1 193 ? 13.591 -20.396 -11.576 1.00 36.97 193 PRO A N 1
ATOM 1519 C CA . PRO A 1 193 ? 13.695 -21.840 -11.600 1.00 36.97 193 PRO A CA 1
ATOM 1520 C C . PRO A 1 193 ? 15.161 -22.209 -11.804 1.00 36.97 193 PRO A C 1
ATOM 1522 O O . PRO A 1 193 ? 15.696 -22.242 -12.917 1.00 36.97 193 PRO A O 1
ATOM 1525 N N . GLY A 1 194 ? 15.838 -22.470 -10.689 1.00 35.25 194 GLY A N 1
ATOM 1526 C CA . GLY A 1 194 ? 17.081 -23.189 -10.664 1.00 35.25 194 GLY A CA 1
ATOM 1527 C C . GLY A 1 194 ? 16.749 -24.526 -11.286 1.00 35.25 194 GLY A C 1
ATOM 1528 O O . GLY A 1 194 ? 15.788 -25.181 -10.890 1.00 35.25 194 GLY A O 1
ATOM 1529 N N . LYS A 1 195 ? 17.504 -24.920 -12.310 1.00 38.78 195 LYS A N 1
ATOM 1530 C CA . LYS A 1 195 ? 17.436 -26.268 -12.875 1.00 38.78 195 LYS A CA 1
ATOM 1531 C C . LYS A 1 195 ? 17.609 -27.287 -11.743 1.00 38.78 195 LYS A C 1
ATOM 1533 O O . LYS A 1 195 ? 18.737 -27.659 -11.430 1.00 38.78 195 LYS A O 1
ATOM 1538 N N . GLY A 1 196 ? 16.522 -27.734 -11.124 1.00 41.16 196 GLY A N 1
ATOM 1539 C CA . GLY A 1 196 ? 16.619 -28.672 -10.017 1.00 41.16 196 GLY A CA 1
ATOM 1540 C C . GLY A 1 196 ? 15.498 -28.596 -8.991 1.00 41.16 196 GLY A C 1
ATOM 1541 O O . GLY A 1 196 ? 15.733 -28.129 -7.888 1.00 41.16 196 GLY A O 1
ATOM 1542 N N . LYS A 1 197 ? 14.408 -29.293 -9.328 1.00 35.62 197 LYS A N 1
ATOM 1543 C CA . LYS A 1 197 ? 13.506 -30.054 -8.445 1.00 35.62 197 LYS A CA 1
ATOM 1544 C C . LYS A 1 197 ? 12.288 -29.337 -7.845 1.00 35.62 197 LYS A C 1
ATOM 1546 O O . LYS A 1 197 ? 12.396 -28.571 -6.901 1.00 35.62 197 LYS A O 1
ATOM 1551 N N . ASN A 1 198 ? 11.155 -29.883 -8.296 1.00 35.94 198 ASN A N 1
ATOM 1552 C CA . ASN A 1 198 ? 9.802 -29.906 -7.748 1.00 35.94 198 ASN A CA 1
ATOM 1553 C C . ASN A 1 198 ? 8.970 -28.651 -8.003 1.00 35.94 198 ASN A C 1
ATOM 1555 O O . ASN A 1 198 ? 8.956 -27.704 -7.227 1.00 35.94 198 ASN A O 1
ATOM 1559 N N . ASP A 1 199 ? 8.235 -28.752 -9.107 1.00 36.53 199 ASP A N 1
ATOM 1560 C CA . ASP A 1 199 ? 7.213 -27.847 -9.605 1.00 36.53 199 ASP A CA 1
ATOM 1561 C C . ASP A 1 199 ? 6.064 -27.722 -8.588 1.00 36.53 199 ASP A C 1
ATOM 1563 O O . ASP A 1 199 ? 5.110 -28.499 -8.586 1.00 36.53 199 ASP A O 1
ATOM 1567 N N . ALA A 1 200 ? 6.163 -26.752 -7.686 1.00 39.53 200 ALA A N 1
ATOM 1568 C CA . ALA A 1 200 ? 4.985 -26.081 -7.163 1.00 39.53 200 ALA A CA 1
ATOM 1569 C C . ALA A 1 200 ? 4.912 -24.747 -7.909 1.00 39.53 200 ALA A C 1
ATOM 1571 O O . ALA A 1 200 ? 5.525 -23.765 -7.497 1.00 39.53 200 ALA A O 1
ATOM 1572 N N . GLU A 1 201 ? 4.256 -24.747 -9.074 1.00 40.75 201 GLU A N 1
ATOM 1573 C CA . GLU A 1 201 ? 3.936 -23.505 -9.777 1.00 40.75 201 GLU A CA 1
ATOM 1574 C C . GLU A 1 201 ? 3.173 -22.598 -8.808 1.00 40.75 201 GLU A C 1
ATOM 1576 O O . GLU A 1 201 ? 2.156 -22.998 -8.240 1.00 40.75 201 GLU A O 1
ATOM 1581 N N . ALA A 1 202 ? 3.687 -21.389 -8.577 1.00 43.16 202 ALA A N 1
ATOM 1582 C CA . ALA A 1 202 ? 2.935 -20.369 -7.868 1.00 43.16 202 ALA A CA 1
ATOM 1583 C C . ALA A 1 202 ? 1.656 -20.094 -8.670 1.00 43.16 202 ALA A C 1
ATOM 1585 O O . ALA A 1 202 ? 1.725 -19.642 -9.814 1.00 43.16 202 ALA A O 1
ATOM 1586 N N . GLU A 1 203 ? 0.498 -20.416 -8.093 1.00 47.91 203 GLU A N 1
ATOM 1587 C CA . GLU A 1 203 ? -0.781 -20.216 -8.766 1.00 47.91 203 GLU A CA 1
ATOM 1588 C C . GLU A 1 203 ? -0.995 -18.721 -9.065 1.00 47.91 203 GLU A C 1
ATOM 1590 O O . GLU A 1 203 ? -0.790 -17.872 -8.187 1.00 47.91 203 GLU A O 1
ATOM 1595 N N . PRO A 1 204 ? -1.427 -18.369 -10.288 1.00 56.34 204 PRO A N 1
ATOM 1596 C CA . PRO A 1 204 ? -1.642 -16.982 -10.672 1.00 56.34 204 PRO A CA 1
ATOM 1597 C C . PRO A 1 204 ? -2.697 -16.323 -9.771 1.00 56.34 204 PRO A C 1
ATOM 1599 O O . PRO A 1 204 ? -3.702 -16.941 -9.414 1.00 56.34 204 PRO A O 1
ATOM 1602 N N . ILE A 1 205 ? -2.513 -15.032 -9.447 1.00 58.25 205 ILE A N 1
ATOM 1603 C CA . ILE A 1 205 ? -3.419 -14.247 -8.577 1.00 58.25 205 ILE A CA 1
ATOM 1604 C C . ILE A 1 205 ? -4.899 -14.459 -8.916 1.00 58.25 205 ILE A C 1
ATOM 1606 O O . ILE A 1 205 ? -5.717 -14.509 -7.999 1.00 58.25 205 ILE A O 1
ATOM 1610 N N . VAL A 1 206 ? -5.234 -14.594 -10.206 1.00 57.06 206 VAL A N 1
ATOM 1611 C CA . VAL A 1 206 ? -6.594 -14.812 -10.734 1.00 57.06 206 VAL A CA 1
ATOM 1612 C C . VAL A 1 206 ? -7.317 -15.951 -10.006 1.00 57.06 206 VAL A C 1
ATOM 1614 O O . VAL A 1 206 ? -8.475 -15.793 -9.613 1.00 57.06 206 VAL A O 1
ATOM 1617 N N . GLU A 1 207 ? -6.635 -17.074 -9.775 1.00 58.62 207 GLU A N 1
ATOM 1618 C CA . GLU A 1 207 ? -7.229 -18.268 -9.165 1.00 58.62 207 GLU A CA 1
ATOM 1619 C C . GLU A 1 207 ? -7.375 -18.116 -7.639 1.00 58.62 207 GLU A C 1
ATOM 1621 O O . GLU A 1 207 ? -8.328 -18.633 -7.049 1.00 58.62 207 GLU A O 1
ATOM 1626 N N . ASN A 1 208 ? -6.543 -17.270 -7.016 1.00 68.50 208 ASN A N 1
ATOM 1627 C CA . ASN A 1 208 ? -6.478 -17.080 -5.564 1.00 68.50 208 ASN A CA 1
ATOM 1628 C C . ASN A 1 208 ? -7.150 -15.808 -5.013 1.00 68.50 208 ASN A C 1
ATOM 1630 O O . ASN A 1 208 ? -7.264 -15.668 -3.792 1.00 68.50 208 ASN A O 1
ATOM 1634 N N . VAL A 1 209 ? -7.696 -14.906 -5.847 1.00 74.44 209 VAL A N 1
ATOM 1635 C CA . VAL A 1 209 ? -8.364 -13.659 -5.386 1.00 74.44 209 VAL A CA 1
ATOM 1636 C C . VAL A 1 209 ? -9.431 -13.929 -4.316 1.00 74.44 209 VAL A C 1
ATOM 1638 O O . VAL A 1 209 ? -9.563 -13.180 -3.345 1.00 74.44 209 VAL A O 1
ATOM 1641 N N . LYS A 1 210 ? -10.199 -15.017 -4.462 1.00 71.00 210 LYS A N 1
ATOM 1642 C CA . LYS A 1 210 ? -11.244 -15.398 -3.493 1.00 71.00 210 LYS A CA 1
ATOM 1643 C C . LYS A 1 210 ? -10.662 -15.767 -2.126 1.00 71.00 210 LYS A C 1
ATOM 1645 O O . LYS A 1 210 ? -11.308 -15.493 -1.114 1.00 71.00 210 LYS A O 1
ATOM 1650 N N . GLY A 1 211 ? -9.456 -16.335 -2.099 1.00 73.69 211 GLY A N 1
ATOM 1651 C CA . GLY A 1 211 ? -8.722 -16.681 -0.883 1.00 73.69 211 GLY A CA 1
ATOM 1652 C C . GLY A 1 211 ? -8.338 -15.459 -0.050 1.00 73.69 211 GLY A C 1
ATOM 1653 O O . GLY A 1 211 ? -8.299 -15.556 1.169 1.00 73.69 211 GLY A O 1
ATOM 1654 N N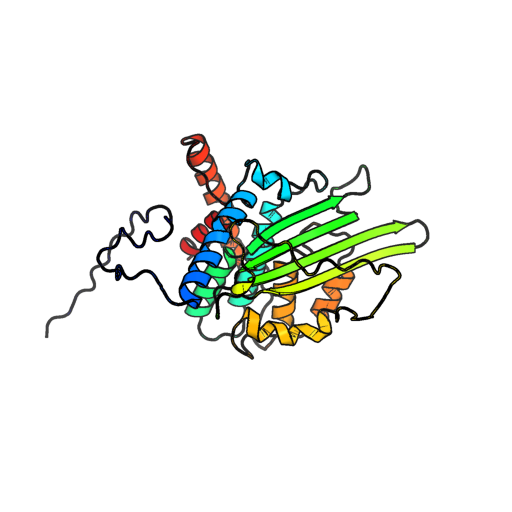 . PHE A 1 212 ? -8.168 -14.287 -0.673 1.00 73.81 212 PHE A N 1
ATOM 1655 C CA . PHE A 1 212 ? -7.806 -13.046 0.021 1.00 73.81 212 PHE A CA 1
ATOM 1656 C C . PHE A 1 212 ? -8.979 -12.303 0.668 1.00 73.81 212 PHE A C 1
ATOM 1658 O O . PHE A 1 212 ? -8.749 -11.438 1.513 1.00 73.81 212 PHE A O 1
ATOM 1665 N N . GLY A 1 213 ? -10.232 -12.628 0.334 1.00 71.81 213 GLY A N 1
ATOM 1666 C CA . GLY A 1 213 ? -11.391 -11.915 0.885 1.00 71.81 213 GLY A CA 1
ATOM 1667 C C . GLY A 1 213 ? -11.486 -12.009 2.412 1.00 71.81 213 GLY A C 1
ATOM 1668 O O . GLY A 1 213 ? -11.710 -11.007 3.093 1.00 71.81 213 GLY A O 1
ATOM 1669 N N . GLU A 1 214 ? -11.270 -13.205 2.958 1.00 72.69 214 GLU A N 1
ATOM 1670 C CA . GLU A 1 214 ? -11.337 -13.460 4.399 1.00 72.69 214 GLU A CA 1
ATOM 1671 C C . GLU A 1 214 ? -10.104 -12.927 5.154 1.00 72.69 214 GLU A C 1
ATOM 1673 O O . GLU A 1 214 ? -10.298 -12.204 6.129 1.00 72.69 214 GLU A O 1
ATOM 1678 N N . PRO A 1 215 ? -8.856 -13.127 4.690 1.00 68.81 215 PRO A N 1
ATOM 1679 C CA . PRO A 1 215 ? -7.687 -12.483 5.279 1.00 68.81 215 PRO A CA 1
ATOM 1680 C C . PRO A 1 215 ? -7.752 -10.953 5.267 1.00 68.81 215 PRO A C 1
ATOM 1682 O O . PRO A 1 215 ? -7.462 -10.349 6.295 1.00 68.81 215 PRO A O 1
ATOM 1685 N N . LEU A 1 216 ? -8.150 -10.323 4.150 1.00 70.94 216 LEU A N 1
ATOM 1686 C CA . LEU A 1 216 ? -8.138 -8.859 3.994 1.00 70.94 216 LEU A CA 1
ATOM 1687 C C . LEU A 1 216 ? -9.297 -8.161 4.717 1.00 70.94 216 LEU A C 1
ATOM 1689 O O . LEU A 1 216 ? -9.122 -7.048 5.216 1.00 70.94 216 LEU A O 1
ATOM 1693 N N . VAL A 1 217 ? -10.487 -8.773 4.749 1.00 70.81 217 VAL A N 1
ATOM 1694 C CA . VAL A 1 217 ? -11.731 -8.098 5.176 1.00 70.81 217 VAL A CA 1
ATOM 1695 C C . VAL A 1 217 ? -12.459 -8.850 6.301 1.00 70.81 217 VAL A C 1
ATOM 1697 O O . VAL A 1 217 ? -13.479 -8.380 6.809 1.00 70.81 217 VAL A O 1
ATOM 1700 N N . VAL A 1 218 ? -11.934 -9.999 6.751 1.00 68.50 218 VAL A N 1
ATOM 1701 C CA . VAL A 1 218 ? -12.446 -10.834 7.867 1.00 68.50 218 VAL A CA 1
ATOM 1702 C C . VAL A 1 218 ? -13.855 -11.392 7.633 1.00 68.50 218 VAL A C 1
ATOM 1704 O O . VAL A 1 218 ? -14.391 -12.146 8.438 1.00 68.50 218 VAL A O 1
ATOM 1707 N N . THR A 1 219 ? -14.484 -11.046 6.516 1.00 62.94 219 THR A N 1
ATOM 1708 C CA . THR A 1 219 ? -15.891 -11.323 6.248 1.00 62.94 219 THR A CA 1
ATOM 1709 C C . THR A 1 219 ? -16.104 -11.565 4.764 1.00 62.94 219 THR A C 1
ATOM 1711 O O . THR A 1 219 ? -15.592 -10.848 3.902 1.00 62.94 219 THR A O 1
ATOM 1714 N N . LYS A 1 220 ? -16.882 -12.603 4.453 1.00 69.88 220 LYS A N 1
ATOM 1715 C CA . LYS A 1 220 ? -17.274 -12.918 3.078 1.00 69.88 220 LYS A CA 1
ATOM 1716 C C . LYS A 1 220 ? -18.391 -11.971 2.636 1.00 69.88 220 LYS A C 1
ATOM 1718 O O . LYS A 1 220 ? -19.301 -11.677 3.406 1.00 69.88 220 LYS A O 1
ATOM 1723 N N . GLY A 1 221 ? -18.324 -11.510 1.387 1.00 73.62 221 GLY A N 1
ATOM 1724 C CA . GLY A 1 221 ? -19.412 -10.770 0.736 1.00 73.62 221 GLY A CA 1
ATOM 1725 C C . GLY A 1 221 ? -19.428 -9.248 0.921 1.00 73.62 221 GLY A C 1
ATOM 1726 O O . GLY A 1 221 ? -20.330 -8.611 0.401 1.00 73.62 221 GLY A O 1
ATOM 1727 N N . TRP A 1 222 ? -18.452 -8.638 1.602 1.00 81.88 222 TRP A N 1
ATOM 1728 C CA . TRP A 1 222 ? -18.406 -7.169 1.774 1.00 81.88 222 TRP A CA 1
ATOM 1729 C C . TRP A 1 222 ? -17.868 -6.402 0.569 1.00 81.88 222 TRP A C 1
ATOM 1731 O O . TRP A 1 222 ? -18.121 -5.207 0.396 1.00 81.88 222 TRP A O 1
ATOM 1741 N N . ILE A 1 223 ? -17.053 -7.083 -0.219 1.00 86.31 223 ILE A N 1
ATOM 1742 C CA . ILE A 1 223 ? -16.263 -6.517 -1.295 1.00 86.31 223 ILE A CA 1
ATOM 1743 C C . ILE A 1 223 ? -16.359 -7.480 -2.474 1.00 86.31 223 ILE A C 1
ATOM 1745 O O . ILE A 1 223 ? -16.298 -8.701 -2.291 1.00 86.31 223 ILE A O 1
ATOM 1749 N N . SER A 1 224 ? -16.573 -6.948 -3.672 1.00 89.88 224 SER A N 1
ATOM 1750 C CA . SER A 1 224 ? -16.514 -7.760 -4.886 1.00 89.88 224 SER A CA 1
ATOM 1751 C C . SER A 1 224 ? -15.097 -8.262 -5.149 1.00 89.88 224 SER A C 1
ATOM 1753 O O . SER A 1 224 ? -14.112 -7.645 -4.732 1.00 89.88 224 SER A O 1
ATOM 1755 N N . SER A 1 225 ? -14.977 -9.356 -5.904 1.00 89.75 225 SER A N 1
ATOM 1756 C CA . SER A 1 225 ? -13.678 -9.823 -6.401 1.00 89.75 225 SER A CA 1
ATOM 1757 C C . SER A 1 225 ? -12.955 -8.729 -7.185 1.00 89.75 225 SER A C 1
ATOM 1759 O O . SER A 1 225 ? -11.758 -8.548 -6.993 1.00 89.75 225 SER A O 1
ATOM 1761 N N . ARG A 1 226 ? -13.683 -7.916 -7.965 1.00 90.44 226 ARG A N 1
ATOM 1762 C CA . ARG A 1 226 ? -13.099 -6.773 -8.672 1.00 90.44 226 ARG A CA 1
ATOM 1763 C C . ARG A 1 226 ? -12.433 -5.779 -7.729 1.00 90.44 226 ARG A C 1
ATOM 1765 O O . ARG A 1 226 ? -11.305 -5.364 -7.967 1.00 90.44 226 ARG A O 1
ATOM 1772 N N . LYS A 1 227 ? -13.098 -5.411 -6.637 1.00 89.94 227 LYS A N 1
ATOM 1773 C CA . LYS A 1 227 ? -12.500 -4.515 -5.644 1.00 89.94 227 LYS A CA 1
ATOM 1774 C C . LYS A 1 227 ? -11.334 -5.143 -4.895 1.00 89.94 227 LYS A C 1
ATOM 1776 O O . LYS A 1 227 ? -10.402 -4.426 -4.552 1.00 89.94 227 LYS A O 1
ATOM 1781 N N . LEU A 1 228 ? -11.373 -6.448 -4.626 1.00 89.62 228 LEU A N 1
ATOM 1782 C CA . LEU A 1 228 ? -10.216 -7.142 -4.057 1.00 89.62 228 LEU A CA 1
ATOM 1783 C C . LEU A 1 228 ? -9.012 -7.034 -4.995 1.00 89.62 228 LEU A C 1
ATOM 1785 O O . LEU A 1 228 ? -7.935 -6.672 -4.534 1.00 89.62 228 LEU A O 1
ATOM 1789 N N . VAL A 1 229 ? -9.206 -7.237 -6.302 1.00 90.56 229 VAL A N 1
ATOM 1790 C CA . VAL A 1 229 ? -8.156 -7.022 -7.310 1.00 90.56 229 VAL A CA 1
ATOM 1791 C C . VAL A 1 229 ? -7.681 -5.569 -7.313 1.00 90.56 229 VAL A C 1
ATOM 1793 O O . VAL A 1 229 ? -6.479 -5.336 -7.234 1.00 90.56 229 VAL A O 1
ATOM 1796 N N . ASP A 1 230 ? -8.591 -4.588 -7.329 1.00 91.19 230 ASP A N 1
ATOM 1797 C CA . ASP A 1 230 ? -8.221 -3.165 -7.274 1.00 91.19 230 ASP A CA 1
ATOM 1798 C C . ASP A 1 230 ? -7.372 -2.848 -6.023 1.00 91.19 230 ASP A C 1
ATOM 1800 O O . ASP A 1 230 ? -6.406 -2.090 -6.102 1.00 91.19 230 ASP A O 1
ATOM 1804 N N . MET A 1 231 ? -7.706 -3.444 -4.872 1.00 91.31 231 MET A N 1
ATOM 1805 C CA . MET A 1 231 ? -6.965 -3.287 -3.617 1.00 91.31 231 MET A CA 1
ATOM 1806 C C . MET A 1 231 ? -5.599 -3.975 -3.654 1.00 91.31 231 MET A C 1
ATOM 1808 O O . MET A 1 231 ? -4.640 -3.384 -3.172 1.00 91.31 231 MET A O 1
ATOM 1812 N N . ILE A 1 232 ? -5.502 -5.185 -4.213 1.00 90.94 232 ILE A N 1
ATOM 1813 C CA . ILE A 1 232 ? -4.248 -5.946 -4.347 1.00 90.94 232 ILE A CA 1
ATOM 1814 C C . ILE A 1 232 ? -3.282 -5.218 -5.290 1.00 90.94 232 ILE A C 1
ATOM 1816 O O . ILE A 1 232 ? -2.138 -4.977 -4.916 1.00 90.94 232 ILE A O 1
ATOM 1820 N N . VAL A 1 233 ? -3.761 -4.790 -6.464 1.00 91.88 233 VAL A N 1
ATOM 1821 C CA . VAL A 1 233 ? -2.983 -4.004 -7.439 1.00 91.88 233 VAL A CA 1
ATOM 1822 C C . VAL A 1 233 ? -2.487 -2.706 -6.803 1.00 91.88 233 VAL A C 1
ATOM 1824 O O . VAL A 1 233 ? -1.305 -2.387 -6.891 1.00 91.88 233 VAL A O 1
ATOM 1827 N N . ALA A 1 234 ? -3.368 -1.984 -6.102 1.00 93.12 234 ALA A N 1
ATOM 1828 C CA . ALA A 1 234 ? -2.991 -0.755 -5.415 1.00 93.12 234 ALA A CA 1
ATOM 1829 C C . ALA A 1 234 ? -1.989 -0.995 -4.279 1.00 93.12 234 ALA A C 1
ATOM 1831 O O . ALA A 1 234 ? -1.035 -0.233 -4.150 1.00 93.12 234 ALA A O 1
ATOM 1832 N N . ALA A 1 235 ? -2.201 -2.021 -3.450 1.00 92.75 235 ALA A N 1
ATOM 1833 C CA . ALA A 1 235 ? -1.331 -2.328 -2.321 1.00 92.75 235 ALA A CA 1
ATOM 1834 C C . ALA A 1 235 ? 0.072 -2.714 -2.796 1.00 92.75 235 ALA A C 1
ATOM 1836 O O . ALA A 1 235 ? 1.030 -2.153 -2.282 1.00 92.75 235 ALA A O 1
ATOM 1837 N N . GLY A 1 236 ? 0.180 -3.546 -3.837 1.00 91.69 236 GLY A N 1
ATOM 1838 C CA . GLY A 1 236 ? 1.446 -3.893 -4.488 1.00 91.69 236 GLY A CA 1
ATOM 1839 C C . GLY A 1 236 ? 2.099 -2.770 -5.296 1.00 91.69 236 GLY A C 1
ATOM 1840 O O . GLY A 1 236 ? 3.111 -3.015 -5.937 1.00 91.69 236 GLY A O 1
ATOM 1841 N N . ALA A 1 237 ? 1.525 -1.563 -5.288 1.00 92.06 237 ALA A N 1
ATOM 1842 C CA . ALA A 1 237 ? 1.971 -0.399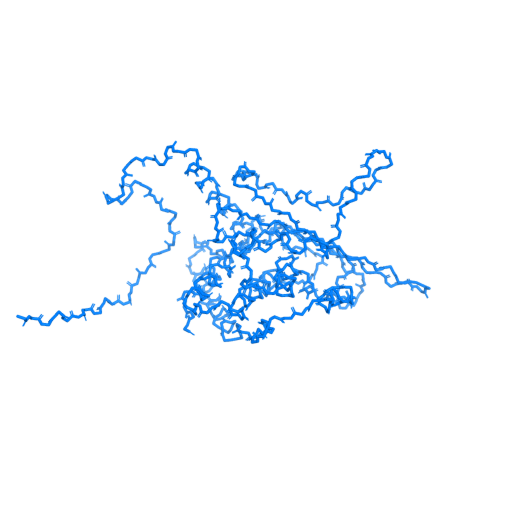 -6.052 1.00 92.06 237 ALA A CA 1
ATOM 1843 C C . ALA A 1 237 ? 2.039 -0.598 -7.582 1.00 92.06 237 ALA A C 1
ATOM 1845 O O . ALA A 1 237 ? 2.609 0.230 -8.292 1.00 92.06 237 ALA A O 1
ATOM 1846 N N . ALA A 1 238 ? 1.382 -1.632 -8.108 1.00 90.38 238 ALA A N 1
ATOM 1847 C CA . ALA A 1 238 ? 1.327 -1.894 -9.537 1.00 90.38 238 ALA A CA 1
ATOM 1848 C C . ALA A 1 238 ? 0.509 -0.816 -10.270 1.00 90.38 238 ALA A C 1
ATOM 1850 O O . ALA A 1 238 ? -0.539 -0.367 -9.791 1.00 90.38 238 ALA A O 1
ATOM 1851 N N . LEU A 1 239 ? 0.970 -0.418 -11.458 1.00 89.06 239 LEU A N 1
ATOM 1852 C CA . LEU A 1 239 ? 0.411 0.651 -12.297 1.00 89.06 239 LEU A CA 1
ATOM 1853 C C . LEU A 1 239 ? 0.537 2.064 -11.705 1.00 89.06 239 LEU A C 1
ATOM 1855 O O . LEU A 1 239 ? -0.214 2.986 -12.071 1.00 89.06 239 LEU A O 1
ATOM 1859 N N . LEU A 1 240 ? 1.425 2.251 -10.728 1.00 89.94 240 LEU A N 1
ATOM 1860 C CA . LEU A 1 240 ? 1.614 3.537 -10.061 1.00 89.94 240 LEU A CA 1
ATOM 1861 C C . LEU A 1 240 ? 2.937 4.221 -10.391 1.00 89.94 240 LEU A C 1
ATOM 1863 O O . LEU A 1 240 ? 3.043 5.395 -10.031 1.00 89.94 240 LEU A O 1
ATOM 1867 N N . HIS A 1 241 ? 3.834 3.545 -11.112 1.00 86.94 241 HIS A N 1
ATOM 1868 C CA . HIS A 1 241 ? 5.194 3.991 -11.419 1.00 86.94 241 HIS A CA 1
ATOM 1869 C C . HIS A 1 241 ? 5.363 4.553 -12.840 1.00 86.94 241 HIS A C 1
ATOM 1871 O O . HIS A 1 241 ? 6.470 4.856 -13.270 1.00 86.94 241 HIS A O 1
ATOM 1877 N N . GLY A 1 242 ? 4.264 4.700 -13.587 1.00 85.25 242 GLY A N 1
ATOM 1878 C CA . GLY A 1 242 ? 4.325 5.187 -14.969 1.00 85.25 242 GLY A CA 1
ATOM 1879 C C . GLY A 1 242 ? 4.785 4.108 -15.945 1.00 85.25 242 GLY A C 1
ATOM 1880 O O . GLY A 1 242 ? 5.483 4.406 -16.907 1.00 85.25 242 GLY A O 1
ATOM 1881 N N . GLU A 1 243 ? 4.410 2.858 -15.675 1.00 86.06 243 GLU A N 1
ATOM 1882 C CA . GLU A 1 243 ? 4.674 1.715 -16.538 1.00 86.06 243 GLU A CA 1
ATOM 1883 C C . GLU A 1 243 ? 4.133 1.944 -17.958 1.00 86.06 243 GLU A C 1
ATOM 1885 O O . GLU A 1 243 ? 3.028 2.461 -18.141 1.00 86.06 243 GLU A O 1
ATOM 1890 N N . ILE A 1 244 ? 4.922 1.536 -18.955 1.00 83.56 244 ILE A N 1
ATOM 1891 C CA . ILE A 1 244 ? 4.595 1.671 -20.381 1.00 83.56 244 ILE A CA 1
ATOM 1892 C C . ILE A 1 244 ? 3.482 0.697 -20.769 1.00 83.56 244 ILE A C 1
ATOM 1894 O O . ILE A 1 244 ? 2.475 1.093 -21.358 1.00 83.56 244 ILE A O 1
ATOM 1898 N N . ASP A 1 245 ? 3.664 -0.580 -20.430 1.00 83.38 245 ASP A N 1
ATOM 1899 C CA . ASP A 1 245 ? 2.682 -1.621 -20.696 1.00 83.38 245 ASP A CA 1
ATOM 1900 C C . ASP A 1 245 ? 1.826 -1.859 -19.454 1.00 83.38 245 ASP A C 1
ATOM 1902 O O . ASP A 1 245 ? 2.270 -2.395 -18.439 1.00 83.38 245 ASP A O 1
ATOM 1906 N N . ILE A 1 246 ? 0.565 -1.451 -19.554 1.00 85.50 246 ILE A N 1
ATOM 1907 C CA . ILE A 1 246 ? -0.435 -1.630 -18.502 1.00 85.50 246 ILE A CA 1
ATOM 1908 C C . ILE A 1 246 ? -1.479 -2.690 -18.871 1.00 85.50 246 ILE A C 1
ATOM 1910 O O . ILE A 1 246 ? -2.423 -2.903 -18.107 1.00 85.50 246 ILE A O 1
ATOM 1914 N N . GLU A 1 247 ? -1.355 -3.333 -20.040 1.00 82.69 247 GLU A N 1
ATOM 1915 C CA . GLU A 1 247 ? -2.401 -4.187 -20.609 1.00 82.69 247 GLU A CA 1
ATOM 1916 C C . GLU A 1 247 ? -2.698 -5.391 -19.722 1.00 82.69 247 GLU A C 1
ATOM 1918 O O . GLU A 1 247 ? -3.863 -5.660 -19.439 1.00 82.69 247 GLU A O 1
ATOM 1923 N N . ALA A 1 248 ? -1.665 -6.086 -19.237 1.00 76.19 248 ALA A N 1
ATOM 1924 C CA . ALA A 1 248 ? -1.831 -7.301 -18.438 1.00 76.19 248 ALA A CA 1
ATOM 1925 C C . ALA A 1 248 ? -2.596 -7.033 -17.131 1.00 76.19 248 ALA A C 1
ATOM 1927 O O . ALA A 1 248 ? -3.571 -7.714 -16.808 1.00 76.19 248 ALA A O 1
ATOM 1928 N N . ALA A 1 249 ? -2.209 -5.986 -16.402 1.00 75.06 249 ALA A N 1
ATOM 1929 C CA . ALA A 1 249 ? -2.882 -5.610 -15.165 1.00 75.06 249 ALA A CA 1
ATOM 1930 C C . ALA A 1 249 ? -4.279 -5.010 -15.416 1.00 75.06 249 ALA A C 1
ATOM 1932 O O . ALA A 1 249 ? -5.198 -5.240 -14.627 1.00 75.06 249 ALA A O 1
ATOM 1933 N N . ALA A 1 250 ? -4.481 -4.286 -16.524 1.00 79.31 250 ALA A N 1
ATOM 1934 C CA . ALA A 1 250 ? -5.809 -3.824 -16.922 1.00 79.31 250 ALA A CA 1
ATOM 1935 C C . ALA A 1 250 ? -6.733 -5.005 -17.265 1.00 79.31 250 ALA A C 1
ATOM 1937 O O . ALA A 1 250 ? -7.875 -5.038 -16.803 1.00 79.31 250 ALA A O 1
ATOM 1938 N N . HIS A 1 251 ? -6.237 -5.992 -18.014 1.00 82.44 251 HIS A N 1
ATOM 1939 C CA . HIS A 1 251 ? -6.972 -7.206 -18.367 1.00 82.44 251 HIS A CA 1
ATOM 1940 C C . HIS A 1 251 ? -7.428 -7.961 -17.117 1.00 82.44 251 HIS A C 1
ATOM 1942 O O . HIS A 1 251 ? -8.620 -8.226 -16.976 1.00 82.44 251 HIS A O 1
ATOM 1948 N N . LEU A 1 252 ? -6.514 -8.189 -16.164 1.00 81.44 252 LEU A N 1
ATOM 1949 C CA . LEU A 1 252 ? -6.819 -8.825 -14.879 1.00 81.44 252 LEU A CA 1
ATOM 1950 C C . LEU A 1 252 ? -7.975 -8.129 -14.155 1.00 81.44 252 LEU A C 1
ATOM 1952 O O . LEU A 1 252 ? -8.872 -8.777 -13.624 1.00 81.44 252 LEU A O 1
ATOM 1956 N N . GLN A 1 253 ? -7.971 -6.796 -14.125 1.00 83.38 253 GLN A N 1
ATOM 1957 C CA . GLN A 1 253 ? -9.068 -6.058 -13.519 1.00 83.38 253 GLN A CA 1
ATOM 1958 C C . GLN A 1 253 ? -10.386 -6.353 -14.258 1.00 83.38 253 GLN A C 1
ATOM 1960 O O . GLN A 1 253 ? -11.390 -6.633 -13.610 1.00 83.38 253 GLN A O 1
ATOM 1965 N N . HIS A 1 254 ? -10.403 -6.330 -15.593 1.00 85.50 254 HIS A N 1
ATOM 1966 C CA . HIS A 1 254 ? -11.606 -6.533 -16.411 1.00 85.50 254 HIS A CA 1
ATOM 1967 C C . HIS A 1 254 ? -12.245 -7.927 -16.333 1.00 85.50 254 HIS A C 1
ATOM 1969 O O . HIS A 1 254 ? -13.420 -8.041 -16.669 1.00 85.50 254 HIS A O 1
ATOM 1975 N N . GLU A 1 255 ? -11.539 -8.944 -15.840 1.00 88.00 255 GLU A N 1
ATOM 1976 C CA . GLU A 1 255 ? -12.092 -10.294 -15.634 1.00 88.00 255 GLU A CA 1
ATOM 1977 C C . GLU A 1 255 ? -13.138 -10.372 -14.512 1.00 88.00 255 GLU A C 1
ATOM 1979 O O . GLU A 1 255 ? -13.904 -11.334 -14.437 1.00 88.00 255 GLU A O 1
ATOM 1984 N N . PHE A 1 256 ? -13.193 -9.361 -13.641 1.00 88.81 256 PHE A N 1
ATOM 1985 C CA . PHE A 1 256 ? -14.087 -9.344 -12.490 1.00 88.81 256 PHE A CA 1
ATOM 1986 C C . PHE A 1 256 ? -15.071 -8.176 -12.533 1.00 88.81 256 PHE A C 1
ATOM 1988 O O . PHE A 1 256 ? -14.717 -7.032 -12.848 1.00 88.81 256 PHE A O 1
ATOM 1995 N N . ASP A 1 257 ? -16.289 -8.460 -12.075 1.00 89.62 257 ASP A N 1
ATOM 1996 C CA . ASP A 1 257 ? -17.369 -7.489 -11.939 1.00 89.62 257 ASP A CA 1
ATOM 1997 C C . ASP A 1 257 ? -17.476 -6.907 -10.523 1.00 89.62 257 ASP A C 1
ATOM 1999 O O . ASP A 1 257 ? -17.158 -7.549 -9.514 1.00 89.62 257 ASP A O 1
ATOM 2003 N N . TYR A 1 258 ? -17.969 -5.669 -10.454 1.00 90.25 258 TYR A N 1
ATOM 2004 C CA . TYR A 1 258 ? -18.358 -5.012 -9.208 1.00 90.25 258 TYR A CA 1
ATOM 2005 C C . TYR A 1 258 ? -19.706 -5.536 -8.695 1.00 90.25 258 TYR A C 1
ATOM 2007 O O . TYR A 1 258 ? -20.576 -5.924 -9.476 1.00 90.25 258 TYR A O 1
ATOM 2015 N N . TYR A 1 259 ? -19.934 -5.462 -7.380 1.00 90.75 259 TYR A N 1
ATOM 2016 C CA . TYR A 1 259 ? -21.292 -5.616 -6.851 1.00 90.75 259 TYR A CA 1
ATOM 2017 C C . TYR A 1 259 ? -22.165 -4.411 -7.212 1.00 90.75 259 TYR A C 1
ATOM 2019 O O . TYR A 1 259 ? -21.672 -3.310 -7.473 1.00 90.75 259 TYR A O 1
ATOM 2027 N N . GLN A 1 260 ? -23.488 -4.597 -7.198 1.00 85.88 260 GLN A N 1
ATOM 2028 C CA . GLN A 1 260 ? -24.411 -3.486 -7.421 1.00 85.88 260 GLN A CA 1
ATOM 2029 C C . GLN A 1 260 ? -24.171 -2.364 -6.402 1.00 85.88 260 GLN A C 1
ATOM 2031 O O . GLN A 1 260 ? -24.091 -2.597 -5.199 1.00 85.88 260 GLN A O 1
ATOM 2036 N N . GLY A 1 261 ? -24.054 -1.131 -6.902 1.00 83.56 261 GLY A N 1
ATOM 2037 C CA . GLY A 1 261 ? -23.817 0.063 -6.085 1.00 83.56 261 GLY A CA 1
ATOM 2038 C C . GLY A 1 261 ? -22.346 0.350 -5.771 1.00 83.56 261 GLY A C 1
ATOM 2039 O O . GLY A 1 261 ? -22.028 1.469 -5.359 1.00 83.56 261 GLY A O 1
ATOM 2040 N N . GLU A 1 262 ? -21.437 -0.593 -6.022 1.00 87.56 262 GLU A N 1
ATOM 2041 C CA . GLU A 1 262 ? -20.004 -0.343 -5.909 1.00 87.56 262 GLU A CA 1
ATOM 2042 C C . GLU A 1 262 ? -19.501 0.545 -7.053 1.00 87.56 262 GLU A C 1
ATOM 2044 O O . GLU A 1 262 ? -19.982 0.502 -8.186 1.00 87.56 262 GLU A O 1
ATOM 2049 N N . LYS A 1 263 ? -18.517 1.391 -6.739 1.00 84.19 263 LYS A N 1
ATOM 2050 C CA . LYS A 1 263 ? -17.874 2.294 -7.701 1.00 84.19 263 LYS A CA 1
ATOM 2051 C C . LYS A 1 263 ? -16.362 2.154 -7.630 1.00 84.19 263 LYS A C 1
ATOM 2053 O O . LYS A 1 263 ? -15.815 1.725 -6.609 1.00 84.19 263 LYS A O 1
ATOM 2058 N N . SER A 1 264 ? -15.697 2.588 -8.699 1.00 81.19 264 SER A N 1
ATOM 2059 C CA . SER A 1 264 ? -14.245 2.743 -8.704 1.00 81.19 264 SER A CA 1
ATOM 2060 C C . SER A 1 264 ? -13.808 3.698 -7.590 1.00 81.19 264 SER A C 1
ATOM 2062 O O . SER A 1 264 ? -14.399 4.762 -7.395 1.00 81.19 264 SER A O 1
ATOM 2064 N N . ALA A 1 265 ? -12.738 3.330 -6.888 1.00 77.19 265 ALA A N 1
ATOM 2065 C CA . ALA A 1 265 ? -12.143 4.128 -5.819 1.00 77.19 265 ALA A CA 1
ATOM 2066 C C . ALA A 1 265 ? -11.466 5.425 -6.313 1.00 77.19 265 ALA A C 1
ATOM 2068 O O . ALA A 1 265 ? -11.045 6.264 -5.509 1.00 77.19 265 ALA A O 1
ATOM 2069 N N . LYS A 1 266 ? -11.330 5.599 -7.637 1.00 77.06 266 LYS A N 1
ATOM 2070 C CA . LYS A 1 266 ? -10.626 6.733 -8.245 1.00 77.06 266 LYS A CA 1
ATOM 2071 C C . LYS A 1 266 ? -11.273 8.062 -7.835 1.00 77.06 266 LYS A C 1
ATOM 2073 O O . LYS A 1 266 ? -12.443 8.316 -8.091 1.00 77.06 266 LYS A O 1
ATOM 2078 N N . GLY A 1 267 ? -10.473 8.937 -7.225 1.00 70.19 267 GLY A N 1
ATOM 2079 C CA . GLY A 1 267 ? -10.853 10.324 -6.933 1.00 70.19 267 GLY A CA 1
ATOM 2080 C C . GLY A 1 267 ? -11.551 10.568 -5.592 1.00 70.19 267 GLY A C 1
ATOM 2081 O O . GLY A 1 267 ? -11.730 11.732 -5.237 1.00 70.19 267 GLY A O 1
ATOM 2082 N N . ILE A 1 268 ? -11.861 9.530 -4.804 1.00 76.94 268 ILE A N 1
ATOM 2083 C CA . ILE A 1 268 ? -12.519 9.677 -3.486 1.00 76.94 268 ILE A CA 1
ATOM 2084 C C . ILE A 1 268 ? -11.707 10.583 -2.549 1.00 76.94 268 ILE A C 1
ATOM 2086 O O . ILE A 1 268 ? -12.260 11.424 -1.844 1.00 76.94 268 ILE A O 1
ATOM 2090 N N . PHE A 1 269 ? -10.378 10.491 -2.610 1.00 71.81 269 PHE A N 1
ATOM 2091 C CA . PHE A 1 269 ? -9.472 11.291 -1.788 1.00 71.81 269 PHE A CA 1
ATOM 2092 C C . PHE A 1 269 ? -8.996 12.594 -2.438 1.00 71.81 269 PHE A C 1
ATOM 2094 O O . PHE A 1 269 ? -8.082 13.222 -1.918 1.00 71.81 269 PHE A O 1
ATOM 2101 N N . ALA A 1 270 ? -9.600 13.081 -3.528 1.00 73.69 270 ALA A N 1
ATOM 2102 C CA . ALA A 1 270 ? -9.121 14.303 -4.190 1.00 73.69 270 ALA A CA 1
ATOM 2103 C C . ALA A 1 270 ? -9.070 15.530 -3.249 1.00 73.69 270 ALA A C 1
ATOM 2105 O O . ALA A 1 270 ? -8.134 16.331 -3.315 1.00 73.69 270 ALA A O 1
ATOM 2106 N N . LYS A 1 271 ? -10.050 15.665 -2.340 1.00 70.50 271 LYS A N 1
ATOM 2107 C CA . LYS A 1 271 ? -10.069 16.707 -1.296 1.00 70.50 271 LYS A CA 1
ATOM 2108 C C . LYS A 1 271 ? -9.021 16.433 -0.207 1.00 70.50 271 LYS A C 1
ATOM 2110 O O . LYS A 1 271 ? -8.263 17.341 0.135 1.00 70.50 271 LYS A O 1
ATOM 2115 N N . GLY A 1 272 ? -8.932 15.187 0.264 1.00 68.12 272 GLY A N 1
ATOM 2116 C CA . GLY A 1 272 ? -7.932 14.746 1.246 1.00 68.12 272 GLY A CA 1
ATOM 2117 C C . GLY A 1 272 ? -6.494 14.948 0.760 1.00 68.12 272 GLY A C 1
ATOM 2118 O O . GLY A 1 272 ? -5.650 15.419 1.511 1.00 68.12 272 GLY A O 1
ATOM 2119 N N . ARG A 1 273 ? -6.229 14.743 -0.534 1.00 67.81 273 ARG A N 1
ATOM 2120 C CA . ARG A 1 273 ? -4.925 14.974 -1.166 1.00 67.81 273 ARG A CA 1
ATOM 2121 C C . ARG A 1 273 ? -4.488 16.436 -1.095 1.00 67.81 273 ARG A C 1
ATOM 2123 O O . ARG A 1 273 ? -3.327 16.726 -0.828 1.00 67.81 273 ARG A O 1
ATOM 2130 N N . LYS A 1 274 ? -5.415 17.380 -1.292 1.00 74.00 274 LYS A N 1
ATOM 2131 C CA . LYS A 1 274 ? -5.115 18.816 -1.143 1.00 74.00 274 LYS A CA 1
ATOM 2132 C C . LYS A 1 274 ? -4.761 19.163 0.303 1.00 74.00 274 LYS A C 1
ATOM 2134 O O . LYS A 1 274 ? -3.853 19.962 0.530 1.00 74.00 274 LYS A O 1
ATOM 2139 N N . GLN A 1 275 ? -5.453 18.554 1.267 1.00 69.88 275 GLN A N 1
ATOM 2140 C CA . GLN A 1 275 ? -5.123 18.690 2.685 1.00 69.88 275 GLN A CA 1
ATOM 2141 C C . GLN A 1 275 ? -3.759 18.058 2.996 1.00 69.88 275 GLN A C 1
ATOM 2143 O O . GLN A 1 275 ? -2.955 18.703 3.656 1.00 69.88 275 GLN A O 1
ATOM 2148 N N . LEU A 1 276 ? -3.443 16.888 2.428 1.00 66.75 276 LEU A N 1
ATOM 2149 C CA . LEU A 1 276 ? -2.157 16.192 2.579 1.00 66.75 276 LEU A CA 1
ATOM 2150 C C . LEU A 1 276 ? -0.990 17.061 2.141 1.00 66.75 276 LEU A C 1
ATOM 2152 O O . LEU A 1 276 ? -0.092 17.336 2.929 1.00 66.75 276 LEU A O 1
ATOM 2156 N N . THR A 1 277 ? -1.050 17.589 0.920 1.00 70.62 277 THR A N 1
ATOM 2157 C CA . THR A 1 277 ? -0.008 18.483 0.405 1.00 70.62 277 THR A CA 1
ATOM 2158 C C . THR A 1 277 ? 0.149 19.743 1.263 1.00 70.62 277 THR A C 1
ATOM 2160 O O . THR A 1 277 ? 1.252 20.276 1.387 1.00 70.62 277 THR A O 1
ATOM 2163 N N . ARG A 1 278 ? -0.935 20.244 1.870 1.00 74.81 278 ARG A N 1
ATOM 2164 C CA . ARG A 1 278 ? -0.881 21.396 2.779 1.00 74.81 278 ARG A CA 1
ATOM 2165 C C . ARG A 1 278 ? -0.239 21.027 4.119 1.00 74.81 278 ARG A C 1
ATOM 2167 O O . ARG A 1 278 ? 0.710 21.696 4.521 1.00 74.81 278 ARG A O 1
ATOM 2174 N N . SER A 1 279 ? -0.700 19.962 4.770 1.00 68.56 279 SER A N 1
ATOM 2175 C CA . SER A 1 279 ? -0.144 19.475 6.035 1.00 68.56 279 SER A CA 1
ATOM 2176 C C . SER A 1 279 ? 1.324 19.078 5.894 1.00 68.56 279 SER A C 1
ATOM 2178 O O . SER A 1 279 ? 2.111 19.360 6.786 1.00 68.56 279 SER A O 1
ATOM 2180 N N . GLU A 1 280 ? 1.739 18.523 4.753 1.00 67.19 280 GLU A N 1
ATOM 2181 C CA . GLU A 1 280 ? 3.149 18.244 4.462 1.00 67.19 280 GLU A CA 1
ATOM 2182 C C . GLU A 1 280 ? 3.995 19.513 4.400 1.00 67.19 280 GLU A C 1
ATOM 2184 O O . GLU A 1 280 ? 5.096 19.539 4.943 1.00 67.19 280 GLU A O 1
ATOM 2189 N N . LYS A 1 281 ? 3.501 20.580 3.761 1.00 75.94 281 LYS A N 1
ATOM 2190 C CA . LYS A 1 281 ? 4.206 21.870 3.740 1.00 75.94 281 LYS A CA 1
ATOM 2191 C C . LYS A 1 281 ? 4.325 22.457 5.146 1.00 75.94 281 LYS A C 1
ATOM 2193 O O . LYS A 1 281 ? 5.384 22.972 5.500 1.00 75.94 281 LYS A O 1
ATOM 2198 N N . GLU A 1 282 ? 3.264 22.355 5.942 1.00 77.88 282 GLU A N 1
ATOM 2199 C CA . GLU A 1 282 ? 3.234 22.834 7.326 1.00 77.88 282 GLU A CA 1
ATOM 2200 C C . GLU A 1 282 ? 4.168 22.020 8.237 1.00 77.88 282 GLU A C 1
ATOM 2202 O O . GLU A 1 282 ? 4.940 22.606 8.992 1.00 77.88 282 GLU A O 1
ATOM 2207 N N . GLU A 1 283 ? 4.168 20.689 8.141 1.00 71.31 283 GLU A N 1
ATOM 2208 C CA . GLU A 1 283 ? 5.075 19.827 8.909 1.00 71.31 283 GLU A CA 1
ATOM 2209 C C . GLU A 1 283 ? 6.527 19.991 8.454 1.00 71.31 283 GLU A C 1
ATOM 2211 O O . GLU A 1 283 ? 7.389 20.180 9.304 1.00 71.31 283 GLU A O 1
ATOM 2216 N N . LYS A 1 284 ? 6.820 20.065 7.146 1.00 70.06 284 LYS A N 1
ATOM 2217 C CA . LYS A 1 284 ? 8.175 20.399 6.660 1.00 70.06 284 LYS A CA 1
ATOM 2218 C C . LYS A 1 284 ? 8.658 21.744 7.208 1.00 70.06 284 LYS A C 1
ATOM 2220 O O . LYS A 1 284 ? 9.829 21.886 7.545 1.00 70.06 284 LYS A O 1
ATOM 2225 N N . ALA A 1 285 ? 7.770 22.731 7.336 1.00 78.50 285 ALA A N 1
ATOM 2226 C CA . ALA A 1 285 ? 8.108 24.010 7.955 1.00 78.50 285 ALA A CA 1
ATOM 2227 C C . ALA A 1 285 ? 8.359 23.898 9.471 1.00 78.50 285 ALA A C 1
ATOM 2229 O O . ALA A 1 285 ? 9.166 24.661 9.999 1.00 78.50 285 ALA A O 1
ATOM 2230 N N . LYS A 1 286 ? 7.702 22.963 10.172 1.00 75.56 286 LYS A N 1
ATOM 2231 C CA . LYS A 1 286 ? 7.953 22.676 11.596 1.00 75.56 286 LYS A CA 1
ATOM 2232 C C . LYS A 1 286 ? 9.258 21.908 11.803 1.00 75.56 286 LYS A C 1
ATOM 2234 O O . LYS A 1 286 ? 10.022 22.302 12.671 1.00 75.56 286 LYS A O 1
ATOM 2239 N N . VAL A 1 287 ? 9.551 20.898 10.982 1.00 72.31 287 VAL A N 1
ATOM 2240 C CA . VAL A 1 287 ? 10.818 20.140 11.023 1.00 72.31 287 VAL A CA 1
ATOM 2241 C C . VAL A 1 287 ? 12.016 21.057 10.759 1.00 72.31 287 VAL A C 1
ATOM 2243 O O . VAL A 1 287 ? 13.017 20.990 11.457 1.00 72.31 287 VAL A O 1
ATOM 2246 N N . LYS A 1 288 ? 11.891 22.021 9.834 1.00 75.12 288 LYS A N 1
ATOM 2247 C CA . LYS A 1 288 ? 12.925 23.056 9.636 1.00 75.12 288 LYS A CA 1
ATOM 2248 C C . LYS A 1 288 ? 13.183 23.929 10.872 1.00 75.12 288 LYS A C 1
ATOM 2250 O O . LYS A 1 288 ? 14.257 24.508 10.977 1.00 75.12 288 LYS A O 1
ATOM 2255 N N . LYS A 1 289 ? 12.197 24.084 11.761 1.00 77.94 289 LYS A N 1
ATOM 2256 C CA . LYS A 1 289 ? 12.319 24.870 13.003 1.00 77.94 289 LYS A CA 1
ATOM 2257 C C . LYS A 1 289 ? 12.791 24.028 14.186 1.00 77.94 289 LYS A C 1
ATOM 2259 O O . LYS A 1 289 ? 13.402 24.571 15.097 1.00 77.94 289 LYS A O 1
ATOM 2264 N N . ASP A 1 290 ? 12.490 22.737 14.167 1.00 77.00 290 ASP A N 1
ATOM 2265 C CA . ASP A 1 290 ? 12.854 21.767 15.188 1.00 77.00 290 ASP A CA 1
ATOM 2266 C C . ASP A 1 290 ? 13.393 20.510 14.504 1.00 77.00 290 ASP A C 1
ATOM 2268 O O . ASP A 1 290 ? 12.640 19.604 14.137 1.00 77.00 290 ASP A O 1
ATOM 2272 N N . ALA A 1 291 ? 14.715 20.478 14.330 1.00 67.38 291 ALA A N 1
ATOM 2273 C CA . ALA A 1 291 ? 15.417 19.382 13.670 1.00 67.38 291 ALA A CA 1
ATOM 2274 C C . ALA A 1 291 ? 15.330 18.053 14.443 1.00 67.38 291 ALA A C 1
ATOM 2276 O O . ALA A 1 291 ? 15.689 17.015 13.900 1.00 67.38 291 ALA A O 1
ATOM 2277 N N . THR A 1 292 ? 14.842 18.062 15.690 1.00 71.75 292 THR A N 1
ATOM 2278 C CA . THR A 1 292 ? 14.649 16.842 16.490 1.00 71.75 292 THR A CA 1
ATOM 2279 C C . THR A 1 292 ? 13.310 16.154 16.213 1.00 71.75 292 THR A C 1
ATOM 2281 O O . THR A 1 292 ? 13.049 15.050 16.692 1.00 71.75 292 THR A O 1
ATOM 2284 N N . ARG A 1 293 ? 12.428 16.793 15.434 1.00 68.50 293 ARG A N 1
ATOM 2285 C CA . ARG A 1 293 ? 11.103 16.273 15.108 1.00 68.50 293 ARG A CA 1
ATOM 2286 C C . ARG A 1 293 ? 11.157 15.386 13.865 1.00 68.50 293 ARG A C 1
ATOM 2288 O O . ARG A 1 293 ? 10.967 15.859 12.751 1.00 68.50 293 ARG A O 1
ATOM 2295 N N . GLU A 1 294 ? 11.305 14.087 14.077 1.00 66.56 294 GLU A N 1
ATOM 2296 C CA . GLU A 1 294 ? 11.040 13.080 13.044 1.00 66.56 294 GLU A CA 1
ATOM 2297 C C . GLU A 1 294 ? 9.525 12.963 12.793 1.00 66.56 294 GLU A C 1
ATOM 2299 O O . GLU A 1 294 ? 8.725 13.027 13.734 1.00 66.56 294 GLU A O 1
ATOM 2304 N N . VAL A 1 295 ? 9.119 12.868 11.519 1.00 66.00 295 VAL A N 1
ATOM 2305 C CA . VAL A 1 295 ? 7.714 12.665 11.110 1.00 66.00 295 VAL A CA 1
ATOM 2306 C C . VAL A 1 295 ? 7.653 11.706 9.922 1.00 66.00 295 VAL A C 1
ATOM 2308 O O . VAL A 1 295 ? 8.022 12.077 8.798 1.00 66.00 295 VAL A O 1
ATOM 2311 N N . TYR A 1 296 ? 7.102 10.520 10.168 1.00 74.25 296 TYR A N 1
ATOM 2312 C CA . TYR A 1 296 ? 7.020 9.381 9.248 1.00 74.25 296 TYR A CA 1
ATOM 2313 C C . TYR A 1 296 ? 5.904 9.548 8.198 1.00 74.25 296 TYR A C 1
ATOM 2315 O O . TYR A 1 296 ? 4.868 10.159 8.475 1.00 74.25 296 TYR A O 1
ATOM 2323 N N . VAL A 1 297 ? 6.064 9.012 6.979 1.00 72.50 297 VAL A N 1
ATOM 2324 C CA . VAL A 1 297 ? 5.033 9.118 5.918 1.00 72.50 297 VAL A CA 1
ATOM 2325 C C . VAL A 1 297 ? 3.708 8.426 6.285 1.00 72.50 297 VAL A C 1
ATOM 2327 O O . VAL A 1 297 ? 2.662 9.063 6.112 1.00 72.50 297 VAL A O 1
ATOM 2330 N N . PRO A 1 298 ? 3.701 7.212 6.866 1.00 69.50 298 PRO A N 1
ATOM 2331 C CA . PRO A 1 298 ? 2.477 6.577 7.362 1.00 69.50 298 PRO A CA 1
ATOM 2332 C C . PRO A 1 298 ? 1.771 7.400 8.452 1.00 69.50 298 PRO A C 1
ATOM 2334 O O . PRO A 1 298 ? 0.545 7.521 8.456 1.00 69.50 298 PRO A O 1
ATOM 2337 N N . GLU A 1 299 ? 2.531 8.054 9.336 1.00 71.75 299 GLU A N 1
ATOM 2338 C CA . GLU A 1 299 ? 1.976 8.936 10.368 1.00 71.75 299 GLU A CA 1
ATOM 2339 C C . GLU A 1 299 ? 1.286 10.164 9.756 1.00 71.75 299 GLU A C 1
ATOM 2341 O O . GLU A 1 299 ? 0.175 10.515 10.159 1.00 71.75 299 GLU A O 1
ATOM 2346 N N . ARG A 1 300 ? 1.883 10.788 8.729 1.00 69.38 300 ARG A N 1
ATOM 2347 C CA . ARG A 1 300 ? 1.248 11.909 8.006 1.00 69.38 300 ARG A CA 1
ATOM 2348 C C . ARG A 1 300 ? -0.088 11.490 7.407 1.00 69.38 300 ARG A C 1
ATOM 2350 O O . ARG A 1 300 ? -1.068 12.223 7.535 1.00 69.38 300 ARG A O 1
ATOM 2357 N N . LEU A 1 301 ? -0.135 10.307 6.800 1.00 74.81 301 LEU A N 1
ATOM 2358 C CA . LEU A 1 301 ? -1.354 9.737 6.231 1.00 74.81 301 LEU A CA 1
ATOM 2359 C C . LEU A 1 301 ? -2.434 9.502 7.300 1.00 74.81 301 LEU A C 1
ATOM 2361 O O . LEU A 1 301 ? -3.587 9.891 7.098 1.00 74.81 301 LEU A O 1
ATOM 2365 N N . LEU A 1 302 ? -2.067 8.979 8.475 1.00 70.50 302 LEU A N 1
ATOM 2366 C CA . LEU A 1 302 ? -2.990 8.841 9.612 1.00 70.50 302 LEU A CA 1
ATOM 2367 C C . LEU A 1 302 ? -3.493 10.186 10.139 1.00 70.50 302 LEU A C 1
ATOM 2369 O O . LEU A 1 302 ? -4.673 10.314 10.463 1.00 70.50 302 LEU A O 1
ATOM 2373 N N . LEU A 1 303 ? -2.631 11.199 10.242 1.00 67.00 303 LEU A N 1
ATOM 2374 C CA . LEU A 1 303 ? -3.039 12.530 10.697 1.00 67.00 303 LEU A CA 1
ATOM 2375 C C . LEU A 1 303 ? -4.099 13.132 9.771 1.00 67.00 303 LEU A C 1
ATOM 2377 O O . LEU A 1 303 ? -5.066 13.729 10.232 1.00 67.00 303 LEU A O 1
ATOM 2381 N N . LEU A 1 304 ? -3.984 12.914 8.468 1.00 61.81 304 LEU A N 1
ATOM 2382 C CA . LEU A 1 304 ? -4.975 13.404 7.509 1.00 61.81 304 LEU A CA 1
ATOM 2383 C C . LEU A 1 304 ? -6.273 12.632 7.557 1.00 61.81 304 LEU A C 1
ATOM 2385 O O . LEU A 1 304 ? -7.339 13.231 7.472 1.00 61.81 304 LEU A O 1
ATOM 2389 N N . ALA A 1 305 ? -6.188 11.322 7.764 1.00 61.03 305 ALA A N 1
ATOM 2390 C CA . ALA A 1 305 ? -7.356 10.505 8.033 1.00 61.03 305 ALA A CA 1
ATOM 2391 C C . ALA A 1 305 ? -8.142 11.020 9.257 1.00 61.03 305 ALA A C 1
ATOM 2393 O O . ALA A 1 305 ? -9.372 10.946 9.272 1.00 61.03 305 ALA A O 1
ATOM 2394 N N . ARG A 1 306 ? -7.441 11.570 10.263 1.00 64.50 306 ARG A N 1
ATOM 2395 C CA . ARG A 1 306 ? -8.029 12.176 11.473 1.00 64.50 306 ARG A CA 1
ATOM 2396 C C . ARG A 1 306 ? -8.575 13.589 11.252 1.00 64.50 306 ARG A C 1
ATOM 2398 O O . ARG A 1 306 ? -9.508 13.972 11.945 1.00 64.50 306 ARG A O 1
ATOM 2405 N N . HIS A 1 307 ? -8.001 14.351 10.322 1.00 54.78 307 HIS A N 1
ATOM 2406 C CA . HIS A 1 307 ? -8.398 15.734 10.019 1.00 54.78 307 HIS A CA 1
ATOM 2407 C C . HIS A 1 307 ? -9.347 15.868 8.812 1.00 54.78 307 HIS A C 1
ATOM 2409 O O . HIS A 1 307 ? -9.732 16.983 8.459 1.00 54.78 307 HIS A O 1
ATOM 2415 N N . GLY A 1 308 ? -9.709 14.755 8.170 1.00 53.28 308 GLY A N 1
ATOM 2416 C CA . GLY A 1 308 ? -10.672 14.709 7.074 1.00 53.28 308 GLY A CA 1
ATOM 2417 C C . GLY A 1 308 ? -12.116 14.572 7.567 1.00 53.28 308 GLY A C 1
ATOM 2418 O O . GLY A 1 308 ? -12.473 13.530 8.131 1.00 53.28 308 GLY A O 1
ATOM 2419 N N . ASP A 1 309 ? -12.913 15.613 7.303 1.00 38.69 309 ASP A N 1
ATOM 2420 C CA . ASP A 1 309 ? -14.384 15.645 7.397 1.00 38.69 309 ASP A CA 1
ATOM 2421 C C . ASP A 1 309 ? -15.057 14.920 6.220 1.00 38.69 309 ASP A C 1
ATOM 2423 O O . ASP A 1 309 ? -14.784 15.316 5.051 1.00 38.69 309 ASP A O 1
#

Sequence (309 aa):
MYPETCQHLPASKLEKGTAPNCNENPAWTREKPAGEWAIKCIDKWRQRPTLDKINTMDTLESVAIEGESLDENMWKVLRKAAEQVAGTILSSSLDDAERKKSIGRTLLGSLYLMSVDGSSEGLGAPEPCKLDTETRLYLPFGLGTSVDFHYNYHYRMCMYDDKRNSILNAETREINECNPNKPTKCTTEPEFPGKGKNDAEAEPIVENVKGFGEPLVVTKGWISSRKLVDMIVAAGAALLHGEIDIEAAAHLQHEFDYYQGEKSAKGIFAKGRKQLTRSEKEEKAKVKKDATREVYVPERLLLLARHGD

=== Feature glossary ===
Legend for the data blocks above and below:

— What the protein is —

Sequence gives the chain of amino acids in standard one-letter code (A=alanine, C=cysteine, …, Y=tyrosine), read N→C. It is the only feature that is directly encoded by the gene; all structural features are derived from the folded form of this sequence.

The annotation block draws on four external resources. InterPro: which protein families and domains the sequence belongs to. GO: standardized terms for what the protein does, what process it participates in, and where in the cell it acts. CATH: which structural fold it has in the CATH hierarchy. Organism: the species of origin.

— Where its atoms are —

Atomic coordinates in PDBx/mmCIF format — the same representation the Protein Data Bank distributes. Each line of the _atom_site loop places one backbone atom in Cartesian space (units: ångströms, origin: arbitrary).

Six rendered views show the 3D structure from the faces of a cube — i.e. along ±x, ±y, ±z. Rendering representation is drawn randomly per protein from cartoon (secondary-structure ribbons), sticks (backbone bonds), or molecular surface; coloring is either N→C rainbow (blue at the N-terminus through red at the C-terminus) or one color per chain.

— Local backbone conformation —

DSSP 8-state secondary structure assigns each residue one of H (α-helix), G (3₁₀-helix), I (π-helix), E (extended β-strand), B (isolated β-bridge), T (hydrogen-bonded turn), S (bend), or '-' (coil). The assignment is computed from backbone hydrogen-bond geometry via the Kabsch–Sander algorithm.

P-SEA three-state annotation labels each residue as helix, strand, or coil based purely on the geometry of the Cα trace. It serves as a fallback when the full backbone (and thus DSSP) is unavailable.

φ (phi) and ψ (psi) are the two rotatable backbone dihedrals per residue: φ is the C(i-1)–N–Cα–C torsion, ψ is the N–Cα–C–N(i+1) torsion, both in degrees on (−180°, 180°]. α-helical residues cluster near (−60°, −45°); β-strand residues near (−120°, +130°). A Ramachandran plot is simply a scatter of (φ, ψ) for every residue.

— Global shape and packing —

Radius of gyration (Rg) is the root-mean-square distance of Cα atoms from their centroid — a single number for overall size and compactness. A globular domain of N residues has Rg ≈ 2.2·N^0.38 Å; an extended or disordered chain has a much larger Rg. The Cα contact count is the number of residue pairs whose Cα atoms are within 8 Å and are more than four positions apart in sequence — a standard proxy for tertiary packing density. The bounding box is the smallest axis-aligned box enclosing all Cα atoms.

Accessible surface area quantifies burial. A residue with SASA near zero is packed into the hydrophobic core; one with SASA >100 Å² sits on the surface. Computed here via the Shrake–Rupley numerical algorithm with a 1.4 Å probe.

The contact map is a binary N×N matrix image: pixel (i, j) is dark where Cα_i and Cα_j are within 8 Å and |i−j|>4. Because the |i−j|>4 filter removes local helical contacts, off-diagonal stripes parallel to the main diagonal indicate parallel β-sheets; stripes perpendicular to it indicate antiparallel β-sheets. The Ramachandran plot scatters every residue's (φ, ψ) pair against the sterically allowed regions. The PAE heatmap renders the predicted-aligned-error matrix.

— Structural neighborhood —

A 3Di character summarizes, for each residue, the relative orientation of the Cα frame of its nearest spatial neighbor. Because it encodes fold topology rather than chemistry, 3Di alignments detect remote structural similarity that sequence alignment misses.

Structural nearest neighbors (via Foldseek easy-search vs the PDB). Reported per hit: target PDB id, E-value, and alignment TM-score. A TM-score above ~0.5 is the conventional threshold for 'same fold'.

— Confidence and disorder —

For AlphaFold models, the B-factor field carries pLDDT — the model's own estimate of local accuracy on a 0–100 scale. Regions with pLDDT<50 should be treated as essentially unmodeled; they often correspond to intrinsically disordered segments.

B-factor (Debye–Waller factor) reflects atomic displacement in the crystal lattice. It is an experimental observable (units Å²), not a prediction; low values mean the atom is pinned down, high values mean it moves or is heterogeneous across the crystal.

Predicted Aligned Error (PAE) is an AlphaFold confidence matrix: entry (i, j) is the expected error in the position of residue j, in ångströms, when the prediction is superimposed on the true structure at residue i. Low PAE within a block of residues means that block is internally rigid and well-predicted; high PAE between two blocks means their relative placement is uncertain even if each block individually is confident.